Protein AF-A0A0N8H7X4-F1 (afdb_monomer_lite)

Sequence (189 aa):
MARLPSITRRRLLGLARAAAGISATGTAGFWFWTRKCQFEDFSPETDKLFHHPLLKQINPGNNPESHDMCVRRVPFSQLKPELLQDAQRGGSKLVEAYSAGMWGRYAYAIQRKIMESFRDDSNRDDVWAKEDLLRSTYEPDPPLSNDARLLLAAAKPTGAGLGGQPGGAPSGPGPRKPGRGIQTEDDYL

Radius of gyration: 22.58 Å; chains: 1; bounding box: 50×38×78 Å

Organism: NCBI:txid78410

pLDDT: mean 70.77, std 23.79, range [21.94, 95.31]

Structure (mmCIF, N/CA/C/O backbone):
data_AF-A0A0N8H7X4-F1
#
_entry.id   AF-A0A0N8H7X4-F1
#
loop_
_atom_site.group_PDB
_atom_site.id
_atom_site.type_symbol
_atom_site.label_atom_id
_atom_site.label_alt_id
_atom_site.label_comp_id
_atom_site.label_asym_id
_atom_site.label_entity_id
_atom_site.label_seq_id
_atom_site.pdbx_PDB_ins_code
_atom_site.Cartn_x
_atom_site.Cartn_y
_atom_site.Cartn_z
_atom_site.occupancy
_atom_site.B_iso_or_equiv
_atom_site.auth_seq_id
_atom_site.auth_comp_id
_atom_site.auth_asym_id
_atom_site.auth_atom_id
_atom_site.pdbx_PDB_model_num
ATOM 1 N N . MET A 1 1 ? 16.301 21.247 -47.346 1.00 51.25 1 MET A N 1
ATOM 2 C CA . MET A 1 1 ? 15.470 20.559 -46.329 1.00 51.25 1 MET A CA 1
ATOM 3 C C . MET A 1 1 ? 15.070 19.184 -46.856 1.00 51.25 1 MET A C 1
ATOM 5 O O . MET A 1 1 ? 14.278 19.116 -47.789 1.00 51.25 1 MET A O 1
ATOM 9 N N . ALA A 1 2 ? 15.650 18.101 -46.333 1.00 57.53 2 ALA A N 1
ATOM 10 C CA . ALA A 1 2 ? 15.330 16.742 -46.778 1.00 57.53 2 ALA A CA 1
ATOM 11 C C . ALA A 1 2 ? 13.936 16.323 -46.273 1.00 57.53 2 ALA A C 1
ATOM 13 O O . ALA A 1 2 ? 13.660 16.395 -45.076 1.00 57.53 2 ALA A O 1
ATOM 14 N N . ARG A 1 3 ? 13.037 15.916 -47.180 1.00 68.31 3 ARG A N 1
ATOM 15 C CA . ARG A 1 3 ? 11.704 15.404 -46.819 1.00 68.31 3 ARG A CA 1
ATOM 16 C C . ARG A 1 3 ? 11.836 13.947 -46.375 1.00 68.31 3 ARG A C 1
ATOM 18 O O . ARG A 1 3 ? 12.369 13.128 -47.115 1.00 68.31 3 ARG A O 1
ATOM 25 N N . LEU A 1 4 ? 11.344 13.627 -45.177 1.00 66.75 4 LEU A N 1
ATOM 26 C CA . LEU A 1 4 ? 11.330 12.255 -44.663 1.00 66.75 4 LEU A CA 1
ATOM 27 C C . LEU A 1 4 ? 10.481 11.330 -45.563 1.00 66.75 4 LEU A C 1
ATOM 29 O O . LEU A 1 4 ? 9.414 11.755 -46.023 1.00 66.75 4 LEU A O 1
ATOM 33 N N . PRO A 1 5 ? 10.889 10.062 -45.766 1.00 75.62 5 PRO A N 1
ATOM 34 C CA . PRO A 1 5 ? 10.110 9.089 -46.529 1.00 75.62 5 PRO A CA 1
ATOM 35 C C . PRO A 1 5 ? 8.711 8.877 -45.926 1.00 75.62 5 PRO A C 1
ATOM 37 O O . PRO A 1 5 ? 8.531 8.884 -44.704 1.00 75.62 5 PRO A O 1
ATOM 40 N N . SER A 1 6 ? 7.705 8.636 -46.771 1.00 73.06 6 SER A N 1
ATOM 41 C CA . SER A 1 6 ? 6.295 8.489 -46.360 1.00 73.06 6 SER A CA 1
ATOM 42 C C . SER A 1 6 ? 6.065 7.362 -45.341 1.00 73.06 6 SER A C 1
ATOM 44 O O . SER A 1 6 ? 5.234 7.498 -44.440 1.00 73.06 6 SER A O 1
ATOM 46 N N . ILE A 1 7 ? 6.840 6.278 -45.436 1.00 75.75 7 ILE A N 1
ATOM 47 C CA . ILE A 1 7 ? 6.821 5.136 -44.510 1.00 75.75 7 ILE A CA 1
ATOM 48 C C . ILE A 1 7 ? 7.329 5.554 -43.125 1.00 75.75 7 ILE A C 1
ATOM 50 O O . ILE A 1 7 ? 6.685 5.261 -42.116 1.00 75.75 7 ILE A O 1
ATOM 54 N N . THR A 1 8 ? 8.432 6.304 -43.069 1.00 78.19 8 THR A N 1
ATOM 55 C CA . THR A 1 8 ? 9.004 6.837 -41.824 1.00 78.19 8 THR A CA 1
ATOM 56 C C . THR A 1 8 ? 8.024 7.786 -41.140 1.00 78.19 8 THR A C 1
ATOM 58 O O . THR A 1 8 ? 7.811 7.687 -39.934 1.00 78.19 8 THR A O 1
ATOM 61 N N . ARG A 1 9 ? 7.330 8.635 -41.912 1.00 76.62 9 ARG A N 1
ATOM 62 C CA . ARG A 1 9 ? 6.287 9.535 -41.395 1.00 76.62 9 ARG A CA 1
ATOM 63 C C . ARG A 1 9 ? 5.085 8.778 -40.818 1.00 76.62 9 ARG A C 1
ATOM 65 O O . ARG A 1 9 ? 4.605 9.146 -39.752 1.00 76.62 9 ARG A O 1
ATOM 72 N N . ARG A 1 10 ? 4.607 7.714 -41.479 1.00 81.44 10 ARG A N 1
ATOM 73 C CA . ARG A 1 10 ? 3.504 6.874 -40.965 1.00 81.44 10 ARG A CA 1
ATOM 74 C C . ARG A 1 10 ? 3.888 6.141 -39.678 1.00 81.44 10 ARG A C 1
ATOM 76 O O . ARG A 1 10 ? 3.084 6.109 -38.752 1.00 81.44 10 ARG A O 1
ATOM 83 N N . ARG A 1 11 ? 5.113 5.606 -39.593 1.00 83.50 11 ARG A N 1
ATOM 84 C CA . ARG A 1 11 ? 5.628 4.953 -38.376 1.00 83.50 11 ARG A CA 1
ATOM 85 C C . ARG A 1 11 ? 5.782 5.939 -37.216 1.00 83.50 11 ARG A C 1
ATOM 87 O O . ARG A 1 11 ? 5.312 5.647 -36.124 1.00 83.50 11 ARG A O 1
ATOM 94 N N . LEU A 1 12 ? 6.342 7.125 -37.465 1.00 83.75 12 LEU A N 1
ATOM 95 C CA . LEU A 1 12 ? 6.437 8.205 -36.472 1.00 83.75 12 LEU A CA 1
ATOM 96 C C . LEU A 1 12 ? 5.062 8.659 -35.971 1.00 83.75 12 LEU A C 1
ATOM 98 O O . LEU A 1 12 ? 4.869 8.794 -34.769 1.00 83.75 12 LEU A O 1
ATOM 102 N N . LEU A 1 13 ? 4.087 8.841 -36.868 1.00 84.75 13 LEU A N 1
ATOM 103 C CA . LEU A 1 13 ? 2.710 9.174 -36.486 1.00 84.75 13 LEU A CA 1
ATOM 104 C C . LEU A 1 13 ? 2.050 8.057 -35.665 1.00 84.75 13 LEU A C 1
ATOM 106 O O . LEU A 1 13 ? 1.314 8.348 -34.727 1.00 84.75 13 LEU A O 1
ATOM 110 N N . GLY A 1 14 ? 2.316 6.791 -35.998 1.00 81.44 14 GLY A N 1
ATOM 111 C CA . GLY A 1 14 ? 1.853 5.640 -35.220 1.00 81.44 14 GLY A CA 1
ATOM 112 C C . GLY A 1 14 ? 2.433 5.622 -33.805 1.00 81.44 14 GLY A C 1
ATOM 113 O O . GLY A 1 14 ? 1.680 5.527 -32.840 1.00 81.44 14 GLY A O 1
ATOM 114 N N . LEU A 1 15 ? 3.752 5.797 -33.676 1.00 87.88 15 LEU A N 1
ATOM 115 C CA . LEU A 1 15 ? 4.438 5.874 -32.383 1.00 87.88 15 LEU A CA 1
ATOM 116 C C . LEU A 1 15 ? 3.970 7.074 -31.553 1.00 87.88 15 LEU A C 1
ATOM 118 O O . LEU A 1 15 ? 3.690 6.918 -30.370 1.00 87.88 15 LEU A O 1
ATOM 122 N N . ALA A 1 16 ? 3.816 8.248 -32.168 1.00 83.69 16 ALA A N 1
ATOM 123 C CA . ALA A 1 16 ? 3.328 9.445 -31.486 1.00 83.69 16 ALA A CA 1
ATOM 124 C C . ALA A 1 16 ? 1.897 9.264 -30.954 1.00 83.69 16 ALA A C 1
ATOM 126 O O . ALA A 1 16 ? 1.608 9.647 -29.823 1.00 83.69 16 ALA A O 1
ATOM 127 N N . ARG A 1 17 ? 1.006 8.636 -31.734 1.00 85.31 17 ARG A N 1
ATOM 128 C CA . ARG A 1 17 ? -0.359 8.309 -31.287 1.00 85.31 17 ARG A CA 1
ATOM 129 C C . ARG A 1 17 ? -0.363 7.294 -30.148 1.00 85.31 17 ARG A C 1
ATOM 131 O O . ARG A 1 17 ? -1.118 7.472 -29.199 1.00 85.31 17 ARG A O 1
ATOM 138 N N . ALA A 1 18 ? 0.479 6.263 -30.229 1.00 83.50 18 ALA A N 1
ATOM 139 C CA . ALA A 1 18 ? 0.609 5.270 -29.167 1.00 83.50 18 ALA A CA 1
ATOM 140 C C . ALA A 1 18 ? 1.124 5.912 -27.870 1.00 83.50 18 ALA A C 1
ATOM 142 O O . ALA A 1 18 ? 0.519 5.729 -26.819 1.00 83.50 18 ALA A O 1
ATOM 143 N N . ALA A 1 19 ? 2.175 6.731 -27.957 1.00 82.12 19 ALA A N 1
ATOM 144 C CA . ALA A 1 19 ? 2.722 7.461 -26.818 1.00 82.12 19 ALA A CA 1
ATOM 145 C C . ALA A 1 19 ? 1.677 8.394 -26.185 1.00 82.12 19 ALA A C 1
ATOM 147 O O . ALA A 1 19 ? 1.453 8.332 -24.980 1.00 82.12 19 ALA A O 1
ATOM 148 N N . ALA A 1 20 ? 0.976 9.198 -26.992 1.00 80.94 20 ALA A N 1
ATOM 149 C CA . ALA A 1 20 ? -0.079 10.083 -26.498 1.00 80.94 20 ALA A CA 1
ATOM 150 C C . ALA A 1 20 ? -1.238 9.308 -25.841 1.00 80.94 20 ALA A C 1
ATOM 152 O O . ALA A 1 20 ? -1.724 9.707 -24.783 1.00 80.94 20 ALA A O 1
ATOM 153 N N . GLY A 1 21 ? -1.656 8.183 -26.433 1.00 77.25 21 GLY A N 1
ATOM 154 C CA . GLY A 1 21 ? -2.712 7.327 -25.887 1.00 77.25 21 GLY A CA 1
ATOM 155 C C . GLY A 1 21 ? -2.337 6.674 -24.553 1.00 77.25 21 GLY A C 1
ATOM 156 O O . GLY A 1 21 ? -3.160 6.648 -23.634 1.00 77.25 21 GLY A O 1
ATOM 157 N N . ILE A 1 22 ? -1.093 6.201 -24.416 1.00 84.25 22 ILE A N 1
ATOM 158 C CA . ILE A 1 22 ? -0.564 5.640 -23.162 1.00 84.25 22 ILE A CA 1
ATOM 159 C C . ILE A 1 22 ? -0.532 6.716 -22.076 1.00 84.25 22 ILE A C 1
ATOM 161 O O . ILE A 1 22 ? -1.047 6.482 -20.984 1.00 84.25 22 ILE A O 1
ATOM 165 N N . SER A 1 23 ? -0.002 7.903 -22.381 1.00 81.19 23 SER A N 1
ATOM 166 C CA . SER A 1 23 ? 0.066 9.006 -21.418 1.00 81.19 23 SER A CA 1
ATOM 167 C C . SER A 1 23 ? -1.322 9.432 -20.940 1.00 81.19 23 SER A C 1
ATOM 169 O O . SER A 1 23 ? -1.552 9.521 -19.738 1.00 81.19 23 SER A O 1
ATOM 171 N N . ALA A 1 24 ? -2.278 9.620 -21.856 1.00 83.50 24 ALA A N 1
ATOM 172 C CA . ALA A 1 24 ? -3.636 10.026 -21.498 1.00 83.50 24 ALA A CA 1
ATOM 173 C C . ALA A 1 24 ? -4.349 8.977 -20.626 1.00 83.50 24 ALA A C 1
ATOM 175 O O . ALA A 1 24 ? -4.957 9.321 -19.611 1.00 83.50 24 ALA A O 1
ATOM 176 N N . THR A 1 25 ? -4.236 7.695 -20.985 1.00 86.75 25 THR A N 1
ATOM 177 C CA . THR A 1 25 ? -4.848 6.596 -20.220 1.00 86.75 25 THR A CA 1
ATOM 178 C C . THR A 1 25 ? -4.191 6.444 -18.849 1.00 86.75 25 THR A C 1
ATOM 180 O O . THR A 1 25 ? -4.886 6.245 -17.854 1.00 86.75 25 THR A O 1
ATOM 183 N N . GLY A 1 26 ? -2.865 6.591 -18.774 1.00 86.19 26 GLY A N 1
ATOM 184 C CA . GLY A 1 26 ? -2.108 6.539 -17.526 1.00 86.19 26 GLY A CA 1
ATOM 185 C C . GLY A 1 26 ? -2.496 7.659 -16.564 1.00 86.19 26 GLY A C 1
ATOM 186 O O . GLY A 1 26 ? -2.838 7.383 -15.417 1.00 86.19 26 GLY A O 1
ATOM 187 N N . THR A 1 27 ? -2.526 8.911 -17.032 1.00 85.56 27 THR A N 1
ATOM 188 C CA . THR A 1 27 ? -2.928 10.061 -16.207 1.00 85.56 27 THR A CA 1
ATOM 189 C C . THR A 1 27 ? -4.377 9.946 -15.743 1.00 85.56 27 THR A C 1
ATOM 191 O O . THR A 1 27 ? -4.653 10.143 -14.561 1.00 85.56 27 THR A O 1
ATOM 194 N N . ALA A 1 28 ? -5.304 9.586 -16.636 1.00 91.50 28 ALA A N 1
ATOM 195 C CA . ALA A 1 28 ? -6.711 9.421 -16.277 1.00 91.50 28 ALA A CA 1
ATOM 196 C C . ALA A 1 28 ? -6.913 8.273 -15.274 1.00 91.50 28 ALA A C 1
ATOM 198 O O . ALA A 1 28 ? -7.658 8.422 -14.305 1.00 91.50 28 ALA A O 1
ATOM 199 N N . GLY A 1 29 ? -6.218 7.150 -15.475 1.00 90.50 29 GLY A N 1
ATOM 200 C CA . GLY A 1 29 ? -6.238 6.008 -14.565 1.00 90.50 29 GLY A CA 1
ATOM 201 C C . GLY A 1 29 ? -5.680 6.357 -13.187 1.00 90.50 29 GLY A C 1
ATOM 202 O O . GLY A 1 29 ? -6.321 6.071 -12.177 1.00 90.50 29 GLY A O 1
ATOM 203 N N . PHE A 1 30 ? -4.529 7.034 -13.144 1.00 87.38 30 PHE A N 1
ATOM 204 C CA . PHE A 1 30 ? -3.923 7.498 -11.899 1.00 87.38 30 PHE A CA 1
ATOM 205 C C . PHE A 1 30 ? -4.849 8.461 -11.157 1.00 87.38 30 PHE A C 1
ATOM 207 O O . PHE A 1 30 ? -5.153 8.225 -9.991 1.00 87.38 30 PHE A O 1
ATOM 214 N N . TRP A 1 31 ? -5.373 9.484 -11.840 1.00 92.00 31 TRP A N 1
ATOM 215 C CA . TRP A 1 31 ? -6.324 10.422 -11.245 1.00 92.00 31 TRP A CA 1
ATOM 216 C C . TRP A 1 31 ? -7.570 9.704 -10.725 1.00 92.00 31 TRP A C 1
ATOM 218 O O . TRP A 1 31 ? -7.980 9.924 -9.591 1.00 92.00 31 TRP A O 1
ATOM 228 N N . PHE A 1 32 ? -8.160 8.789 -11.498 1.00 92.94 32 PHE A N 1
ATOM 229 C CA . PHE A 1 32 ? -9.331 8.037 -11.048 1.00 92.94 32 PHE A CA 1
ATOM 230 C C . PHE A 1 32 ? -9.045 7.214 -9.784 1.00 92.94 32 PHE A C 1
ATOM 232 O O . PHE A 1 32 ? -9.901 7.128 -8.897 1.00 92.94 32 PHE A O 1
ATOM 239 N N . TRP A 1 33 ? -7.847 6.635 -9.691 1.00 88.00 33 TRP A N 1
ATOM 240 C CA . TRP A 1 33 ? -7.403 5.855 -8.541 1.00 88.00 33 TRP A CA 1
ATOM 241 C C . TRP A 1 33 ? -7.199 6.721 -7.289 1.00 88.00 33 TRP A C 1
ATOM 243 O O . TRP A 1 33 ? -7.620 6.331 -6.194 1.00 88.00 33 TRP A O 1
ATOM 253 N N . THR A 1 34 ? -6.604 7.907 -7.450 1.00 89.81 34 THR A N 1
ATOM 254 C CA . THR A 1 34 ? -6.162 8.777 -6.347 1.00 89.81 34 THR A CA 1
ATOM 255 C C . THR A 1 34 ? -7.110 9.926 -6.016 1.00 89.81 34 THR A C 1
ATOM 257 O O . THR A 1 34 ? -6.962 10.525 -4.960 1.00 89.81 34 THR A O 1
ATOM 260 N N . ARG A 1 35 ? -8.148 10.205 -6.819 1.00 92.88 35 ARG A N 1
ATOM 261 C CA . ARG A 1 35 ? -9.071 11.353 -6.626 1.00 92.88 35 ARG A CA 1
ATOM 262 C C . ARG A 1 35 ? -9.795 11.421 -5.276 1.00 92.88 35 ARG A C 1
ATOM 264 O O . ARG A 1 35 ? -10.458 12.412 -4.998 1.00 92.88 35 ARG A O 1
ATOM 271 N N . LYS A 1 36 ? -9.788 10.338 -4.492 1.00 90.50 36 LYS A N 1
ATOM 272 C CA . LYS A 1 36 ? -10.390 10.277 -3.145 1.00 90.50 36 LYS A CA 1
ATOM 273 C C . LYS A 1 36 ? -9.351 10.357 -2.021 1.00 90.50 36 LYS A C 1
ATOM 275 O O . LYS A 1 36 ? -9.724 10.231 -0.858 1.00 90.50 36 LYS A O 1
ATOM 280 N N . CYS A 1 37 ? -8.080 10.491 -2.370 1.00 91.81 37 CYS A N 1
ATOM 281 C CA . CYS A 1 37 ? -6.989 10.689 -1.436 1.00 91.81 37 CYS A CA 1
ATOM 282 C C . CYS A 1 37 ? -6.748 12.193 -1.270 1.00 91.81 37 CYS A C 1
ATOM 284 O O . CYS A 1 37 ? -6.848 12.952 -2.235 1.00 91.81 37 CYS A O 1
ATOM 286 N N . GLN A 1 38 ? -6.459 12.617 -0.049 1.00 91.31 38 GLN A N 1
ATOM 287 C CA . GLN A 1 38 ? -6.186 14.002 0.313 1.00 91.31 38 GLN A CA 1
ATOM 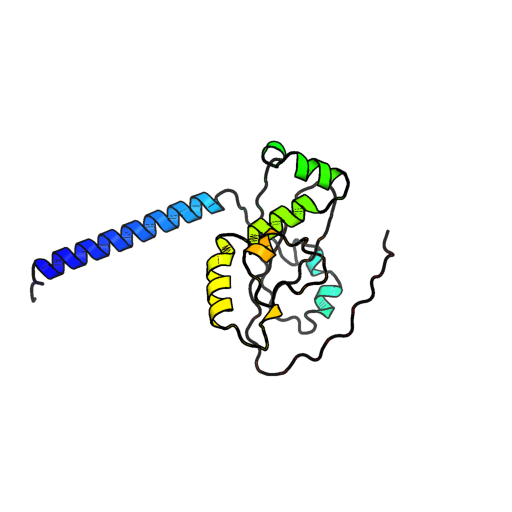288 C C . GLN A 1 38 ? -4.877 14.038 1.087 1.00 91.31 38 GLN A C 1
ATOM 290 O O . GLN A 1 38 ? -4.661 13.189 1.946 1.00 91.31 38 GLN A O 1
ATOM 295 N N . PHE A 1 39 ? -4.010 14.993 0.773 1.00 90.19 39 PHE A N 1
ATOM 296 C CA . PHE A 1 39 ? -2.840 15.248 1.600 1.00 90.19 39 PHE A CA 1
ATOM 297 C C . PHE A 1 39 ? -3.255 16.155 2.748 1.00 90.19 39 PHE A C 1
ATOM 299 O O . PHE A 1 39 ? -3.842 17.213 2.518 1.00 90.19 39 PHE A O 1
ATOM 306 N N . GLU A 1 40 ? -3.007 15.692 3.962 1.00 87.69 40 GLU A N 1
ATOM 307 C CA . GLU A 1 40 ? -3.172 16.489 5.167 1.00 87.69 40 GLU A CA 1
ATOM 308 C C . GLU A 1 40 ? -1.832 17.132 5.520 1.00 87.69 40 GLU A C 1
ATOM 310 O O . GLU A 1 40 ? -0.769 16.607 5.177 1.00 87.69 40 GLU A O 1
ATOM 315 N N . ASP A 1 41 ? -1.900 18.300 6.153 1.00 88.88 41 ASP A N 1
ATOM 316 C CA . ASP A 1 41 ? -0.710 18.977 6.651 1.00 88.88 41 ASP A CA 1
ATOM 317 C C . ASP A 1 41 ? -0.125 18.132 7.787 1.00 88.88 41 ASP A C 1
ATOM 319 O O . ASP A 1 41 ? -0.795 17.889 8.792 1.00 88.88 41 ASP A O 1
ATOM 323 N N . PHE A 1 42 ? 1.071 17.595 7.560 1.00 87.69 42 PHE A N 1
ATOM 324 C CA . PHE A 1 42 ? 1.746 16.682 8.470 1.00 87.69 42 PHE A CA 1
ATOM 325 C C . PHE A 1 42 ? 3.186 17.133 8.627 1.00 87.69 42 PHE A C 1
ATOM 327 O O . PHE A 1 42 ? 4.053 16.865 7.794 1.00 87.69 42 PHE A O 1
ATOM 334 N N . SER A 1 43 ? 3.404 17.885 9.693 1.00 87.06 43 SER A N 1
ATOM 335 C CA . SER A 1 43 ? 4.628 18.621 9.943 1.00 87.06 43 SER A CA 1
ATOM 336 C C . SER A 1 43 ? 4.870 18.759 11.448 1.00 87.06 43 SER A C 1
ATOM 338 O O . SER A 1 43 ? 3.936 18.578 12.241 1.00 87.06 43 SER A O 1
ATOM 340 N N . PRO A 1 44 ? 6.094 19.117 11.875 1.00 86.75 44 PRO A N 1
ATOM 341 C CA . PRO A 1 44 ? 6.391 19.352 13.285 1.00 86.75 44 PRO A CA 1
ATOM 342 C C . PRO A 1 44 ? 5.482 20.378 13.964 1.00 86.75 44 PRO A C 1
ATOM 344 O O . PRO A 1 44 ? 5.231 20.296 15.164 1.00 86.75 44 PRO A O 1
ATOM 347 N N . GLU A 1 45 ? 4.953 21.331 13.201 1.00 88.81 45 GLU A N 1
ATOM 348 C CA . GLU A 1 45 ? 4.032 22.352 13.691 1.00 88.81 45 GLU A CA 1
ATOM 349 C C . GLU A 1 45 ? 2.611 21.818 13.910 1.00 88.81 45 GLU A C 1
ATOM 351 O O . GLU A 1 45 ? 1.874 22.355 14.740 1.00 88.81 45 GLU A O 1
ATOM 356 N N . THR A 1 46 ? 2.213 20.784 13.166 1.00 87.88 46 THR A N 1
ATOM 357 C CA . THR A 1 46 ? 0.829 20.296 13.113 1.00 87.88 46 THR A CA 1
ATOM 358 C C . THR A 1 46 ? 0.603 19.009 13.900 1.00 87.88 46 THR A C 1
ATOM 360 O O . THR A 1 46 ? -0.488 18.829 14.447 1.00 87.88 46 THR A O 1
ATOM 363 N N . ASP A 1 47 ? 1.615 18.145 14.036 1.00 86.06 47 ASP A N 1
ATOM 364 C CA . ASP A 1 47 ? 1.474 16.842 14.691 1.00 86.06 47 ASP A CA 1
ATOM 365 C C . ASP A 1 47 ? 2.379 16.676 15.927 1.00 86.06 47 ASP A C 1
ATOM 367 O O . ASP A 1 47 ? 3.557 17.034 15.956 1.00 86.06 47 ASP A O 1
ATOM 371 N N . LYS A 1 48 ? 1.822 16.077 16.986 1.00 87.12 48 LYS A N 1
ATOM 372 C CA . LYS A 1 48 ? 2.540 15.787 18.237 1.00 87.12 48 LYS A CA 1
ATOM 373 C C . LYS A 1 48 ? 3.563 14.667 18.085 1.00 87.12 48 LYS A C 1
ATOM 375 O O . LYS A 1 48 ? 4.467 14.586 18.917 1.00 87.12 48 LYS A O 1
ATOM 380 N N . LEU A 1 49 ? 3.438 13.826 17.058 1.00 84.50 49 LEU A N 1
ATOM 381 C CA . LEU A 1 49 ? 4.378 12.753 16.761 1.00 84.50 49 LEU A CA 1
ATOM 382 C C . LEU A 1 49 ? 5.805 13.297 16.673 1.00 84.50 49 LEU A C 1
ATOM 384 O O . LEU A 1 49 ? 6.702 12.714 17.273 1.00 84.50 49 LEU A O 1
ATOM 388 N N . PHE A 1 50 ? 5.987 14.458 16.038 1.00 85.56 50 PHE A N 1
ATOM 389 C CA . PHE A 1 50 ? 7.282 15.126 15.862 1.00 85.56 50 PHE A CA 1
ATOM 390 C C . PHE A 1 50 ? 7.951 15.572 17.164 1.00 85.56 50 PHE A C 1
ATOM 392 O O . PHE A 1 50 ? 9.167 15.750 17.228 1.00 85.56 50 PHE A O 1
ATOM 399 N N . HIS A 1 51 ? 7.173 15.695 18.236 1.00 85.69 51 HIS A N 1
ATOM 400 C CA . HIS A 1 51 ? 7.675 16.029 19.563 1.00 85.69 51 HIS A CA 1
ATOM 401 C C . HIS A 1 51 ? 7.938 14.791 20.428 1.00 85.69 51 HIS A C 1
ATOM 403 O O . HIS A 1 51 ? 8.403 14.923 21.564 1.00 85.69 51 HIS A O 1
ATOM 409 N N . HIS A 1 52 ? 7.661 13.589 19.916 1.00 86.31 52 HIS A N 1
ATOM 410 C CA . HIS A 1 52 ? 7.816 12.364 20.678 1.00 86.31 52 HIS A CA 1
ATOM 411 C C . HIS A 1 52 ? 9.303 12.056 20.945 1.00 86.31 52 HIS A C 1
ATOM 413 O O . HIS A 1 52 ? 10.112 12.074 20.011 1.00 86.31 52 HIS A O 1
ATOM 419 N N . PRO A 1 53 ? 9.698 11.699 22.186 1.00 85.81 53 PRO A N 1
ATOM 420 C CA . PRO A 1 53 ? 11.097 11.420 22.526 1.00 85.81 53 PRO A CA 1
ATOM 421 C C . PRO A 1 53 ? 11.751 10.332 21.665 1.00 85.81 53 PRO A C 1
ATOM 423 O O . PRO A 1 53 ? 12.952 10.400 21.405 1.00 85.81 53 PRO A O 1
ATOM 426 N N . LEU A 1 54 ? 10.967 9.358 21.186 1.00 84.56 54 LEU A N 1
ATOM 427 C CA . LEU A 1 54 ? 11.460 8.296 20.299 1.00 84.56 54 LEU A CA 1
ATOM 428 C C . LEU A 1 54 ? 12.055 8.836 18.996 1.00 84.56 54 LEU A C 1
ATOM 430 O O . LEU A 1 54 ? 13.033 8.269 18.520 1.00 84.56 54 LEU A O 1
ATOM 434 N N . LEU A 1 55 ? 11.535 9.937 18.442 1.00 82.38 55 LEU A N 1
ATOM 435 C CA . LEU A 1 55 ? 12.080 10.493 17.200 1.00 82.38 55 LEU A CA 1
ATOM 436 C C . LEU A 1 55 ? 13.530 10.952 17.373 1.00 82.38 55 LEU A C 1
ATOM 438 O O . LEU A 1 55 ? 14.376 10.678 16.526 1.00 82.38 55 LEU A O 1
ATOM 442 N N . LYS A 1 56 ? 13.860 11.528 18.534 1.00 82.62 56 LYS A N 1
ATOM 443 C CA . LYS A 1 56 ? 15.244 11.891 18.877 1.00 82.62 56 LYS A CA 1
ATOM 444 C C . LYS A 1 56 ? 16.146 10.674 19.071 1.00 82.62 56 LYS A C 1
ATOM 446 O O . LYS A 1 56 ? 17.350 10.776 18.859 1.00 82.62 56 LYS A O 1
ATOM 451 N N . GLN A 1 57 ? 15.588 9.534 19.481 1.00 85.50 57 GLN A N 1
ATOM 452 C CA . GLN A 1 57 ? 16.355 8.295 19.616 1.00 85.50 57 GLN A CA 1
ATOM 453 C C . GLN A 1 57 ? 16.672 7.671 18.253 1.00 85.50 57 GLN A C 1
ATOM 455 O O . GLN A 1 57 ? 17.780 7.170 18.067 1.00 85.50 57 GLN A O 1
ATOM 460 N N . ILE A 1 58 ? 15.729 7.707 17.304 1.00 83.38 58 ILE A N 1
ATOM 461 C CA . ILE A 1 58 ? 15.922 7.124 15.966 1.00 83.38 58 ILE A CA 1
ATOM 462 C C . ILE A 1 58 ? 16.660 8.058 14.997 1.00 83.38 58 ILE A C 1
ATOM 464 O O . ILE A 1 58 ? 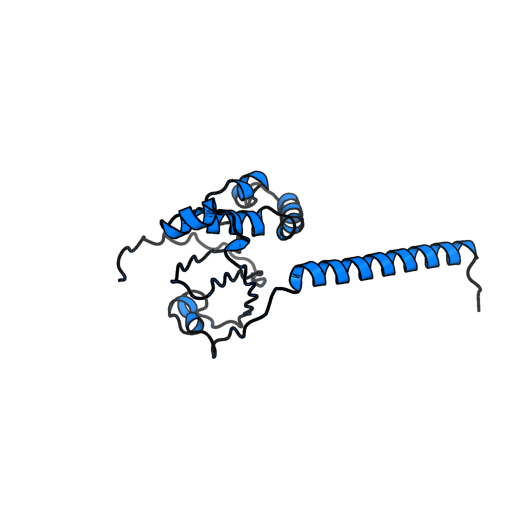17.373 7.570 14.123 1.00 83.38 58 ILE A O 1
ATOM 468 N N . ASN A 1 59 ? 16.550 9.378 15.170 1.00 83.44 59 ASN A N 1
ATOM 469 C CA . ASN A 1 59 ? 17.265 10.385 14.384 1.00 83.44 59 ASN A CA 1
ATOM 470 C C . ASN A 1 59 ? 18.066 11.338 15.297 1.00 83.44 59 ASN A C 1
ATOM 472 O O . ASN A 1 59 ? 17.787 12.538 15.359 1.00 83.44 59 ASN A O 1
ATOM 476 N N . PRO A 1 60 ? 19.097 10.840 16.008 1.00 85.69 60 PRO A N 1
ATOM 477 C CA . PRO A 1 60 ? 19.885 11.659 16.932 1.00 85.69 60 PRO A CA 1
ATOM 478 C C . PRO A 1 60 ? 20.660 12.780 16.226 1.00 85.69 60 PRO A C 1
ATOM 480 O O . PRO A 1 60 ? 21.008 13.779 16.850 1.00 85.69 60 PRO A O 1
ATOM 483 N N . GLY A 1 61 ? 20.932 12.619 14.927 1.00 86.06 61 GLY A N 1
ATOM 484 C CA . GLY A 1 61 ? 21.610 13.617 14.100 1.00 86.06 61 GLY A CA 1
ATOM 485 C C . GLY A 1 61 ? 20.702 14.732 13.583 1.00 86.06 61 GLY A C 1
ATOM 486 O O . GLY A 1 61 ? 21.211 15.644 12.940 1.00 86.06 61 GLY A O 1
ATOM 487 N N . ASN A 1 62 ? 19.389 14.662 13.838 1.00 82.94 62 ASN A N 1
ATOM 488 C CA . ASN A 1 62 ? 18.396 15.601 13.313 1.00 82.94 62 ASN A CA 1
ATOM 489 C C . ASN A 1 62 ? 18.551 15.829 11.797 1.00 82.94 62 ASN A C 1
ATOM 491 O O . ASN A 1 62 ? 18.540 16.961 11.309 1.00 82.94 62 ASN A O 1
ATOM 495 N N . ASN A 1 63 ? 18.779 14.737 11.060 1.00 86.56 63 ASN A N 1
ATOM 496 C CA . ASN A 1 63 ? 18.888 14.784 9.606 1.00 86.56 63 ASN A CA 1
ATOM 497 C C . ASN A 1 63 ? 17.563 15.280 9.008 1.00 86.56 63 ASN A C 1
ATOM 499 O O . ASN A 1 63 ? 16.524 14.992 9.600 1.00 86.56 63 ASN A O 1
ATOM 503 N N . PRO A 1 64 ? 17.572 15.970 7.849 1.00 85.94 64 PRO A N 1
ATOM 504 C CA . PRO A 1 64 ? 16.347 16.395 7.182 1.00 85.94 64 PRO A CA 1
ATOM 505 C C . PRO A 1 64 ? 15.400 15.219 6.952 1.00 85.94 64 PRO A C 1
ATOM 507 O O . PRO A 1 64 ? 15.804 14.179 6.431 1.00 85.94 64 PRO A O 1
ATOM 510 N N . GLU A 1 65 ? 14.141 15.406 7.326 1.00 79.62 65 GLU A N 1
ATOM 511 C CA . GLU A 1 65 ? 13.115 14.378 7.241 1.00 79.62 65 GLU A CA 1
ATOM 512 C C . GLU A 1 65 ? 12.104 14.734 6.143 1.00 79.62 65 GLU A C 1
ATOM 514 O O . GLU A 1 65 ? 11.888 15.903 5.815 1.00 79.62 65 GLU A O 1
ATOM 519 N N . SER A 1 66 ? 11.503 13.710 5.540 1.00 83.00 66 SER A N 1
ATOM 520 C CA . SER A 1 66 ? 10.397 13.876 4.600 1.00 83.00 66 SER A CA 1
ATOM 521 C C . SER A 1 66 ? 9.123 13.361 5.252 1.00 83.00 66 SER A C 1
ATOM 523 O O . SER A 1 66 ? 9.102 12.254 5.802 1.00 83.00 66 SER A O 1
ATOM 525 N N . HIS A 1 67 ? 8.084 14.190 5.213 1.00 84.31 67 HIS A N 1
ATOM 526 C CA . HIS A 1 67 ? 6.797 13.926 5.838 1.00 84.31 67 HIS A CA 1
ATOM 527 C C . HIS A 1 67 ? 5.703 14.076 4.796 1.00 84.31 67 HIS A C 1
ATOM 529 O O . HIS A 1 67 ? 5.550 15.135 4.187 1.00 84.31 67 HIS A O 1
ATOM 535 N N . ASP A 1 68 ? 4.937 13.015 4.595 1.00 85.25 68 ASP A N 1
ATOM 536 C CA . ASP A 1 68 ? 3.739 13.031 3.783 1.00 85.25 68 ASP A CA 1
ATOM 537 C C . ASP A 1 68 ? 2.631 12.231 4.471 1.00 85.25 68 ASP A C 1
ATOM 539 O O . ASP A 1 68 ? 2.821 11.115 4.948 1.00 85.25 68 ASP A O 1
ATOM 543 N N . MET A 1 69 ? 1.435 12.817 4.534 1.00 85.88 69 MET A N 1
ATOM 544 C CA . MET A 1 69 ? 0.256 12.132 5.051 1.00 85.88 69 MET A CA 1
ATOM 545 C C . MET A 1 69 ? -0.851 12.174 4.013 1.00 85.88 69 MET A C 1
ATOM 547 O O . MET A 1 69 ? -1.573 13.157 3.867 1.00 85.88 69 MET A O 1
ATOM 551 N N . CYS A 1 70 ? -0.981 11.079 3.268 1.00 87.25 70 CYS A N 1
ATOM 552 C CA . CYS A 1 70 ? -2.045 10.907 2.292 1.00 87.25 70 CYS A CA 1
ATOM 553 C C . CYS A 1 70 ? -3.188 10.090 2.904 1.00 87.25 70 CYS A C 1
ATOM 555 O O . CYS A 1 70 ? -3.060 8.889 3.139 1.00 87.25 70 CYS A O 1
ATOM 557 N N . VAL A 1 71 ? -4.330 10.729 3.143 1.00 87.94 71 VAL A N 1
ATOM 558 C CA . VAL A 1 71 ? -5.496 10.124 3.788 1.00 87.94 71 VAL A CA 1
ATOM 559 C C . VAL A 1 71 ? -6.581 9.828 2.761 1.00 87.94 71 VAL A C 1
ATOM 561 O O . VAL A 1 71 ? -6.954 10.666 1.940 1.00 87.94 71 VAL A O 1
ATOM 564 N N . ARG A 1 72 ? -7.162 8.629 2.841 1.00 87.75 72 ARG A N 1
ATOM 565 C CA . ARG A 1 72 ? -8.390 8.271 2.125 1.00 87.75 72 ARG A CA 1
ATOM 566 C C . ARG A 1 72 ? -9.437 7.793 3.116 1.00 87.75 72 ARG A C 1
ATOM 568 O O . ARG A 1 72 ? -9.306 6.728 3.708 1.00 87.75 72 ARG A O 1
ATOM 575 N N . ARG A 1 73 ? -10.533 8.540 3.227 1.00 87.19 73 ARG A N 1
ATOM 576 C CA . ARG A 1 73 ? -11.671 8.159 4.071 1.00 87.19 73 ARG A CA 1
ATOM 577 C C . ARG A 1 73 ? -12.567 7.162 3.332 1.00 87.19 73 ARG A C 1
ATOM 579 O O . ARG A 1 73 ? -12.996 7.414 2.203 1.00 87.19 73 ARG A O 1
ATOM 586 N N . VAL A 1 74 ? -12.856 6.029 3.969 1.00 87.56 74 VAL A N 1
ATOM 587 C CA . VAL A 1 74 ? -13.744 4.982 3.442 1.00 87.56 74 VAL A CA 1
ATOM 588 C C . VAL A 1 74 ? -14.942 4.835 4.384 1.00 87.56 74 VAL A C 1
ATOM 590 O O . VAL A 1 74 ? -14.737 4.543 5.560 1.00 87.56 74 VAL A O 1
ATOM 593 N N . PRO A 1 75 ? -16.187 5.040 3.912 1.00 88.69 75 PRO A N 1
ATOM 594 C CA . PRO A 1 75 ? -17.371 4.814 4.734 1.00 88.69 75 PRO A CA 1
ATOM 595 C C . PRO A 1 75 ? -17.459 3.360 5.197 1.00 88.69 75 PRO A C 1
ATOM 597 O O . PRO A 1 75 ? -17.224 2.448 4.404 1.00 88.69 75 PRO A O 1
ATOM 600 N N . PHE A 1 76 ? -17.885 3.135 6.440 1.00 86.69 76 PHE A N 1
ATOM 601 C CA . PHE A 1 76 ? -18.048 1.781 6.977 1.00 86.69 76 PHE A CA 1
ATOM 602 C C . PHE A 1 76 ? -19.015 0.922 6.153 1.00 86.69 76 PHE A C 1
ATOM 604 O O . PHE A 1 76 ? -18.789 -0.271 6.012 1.00 86.69 76 PHE A O 1
ATOM 611 N N . SER A 1 77 ? -20.021 1.518 5.508 1.00 90.75 77 SER A N 1
ATOM 612 C CA . SER A 1 77 ? -20.937 0.801 4.607 1.00 90.75 77 SER A CA 1
ATOM 613 C C . SER A 1 77 ? -20.265 0.174 3.377 1.00 90.75 77 SER A C 1
ATOM 615 O O . SER A 1 77 ? -20.867 -0.671 2.723 1.00 90.75 77 SER A O 1
ATOM 617 N N . GLN A 1 78 ? -19.037 0.583 3.042 1.00 88.75 78 GLN A N 1
ATOM 618 C CA . GLN A 1 78 ? -18.243 0.007 1.951 1.00 88.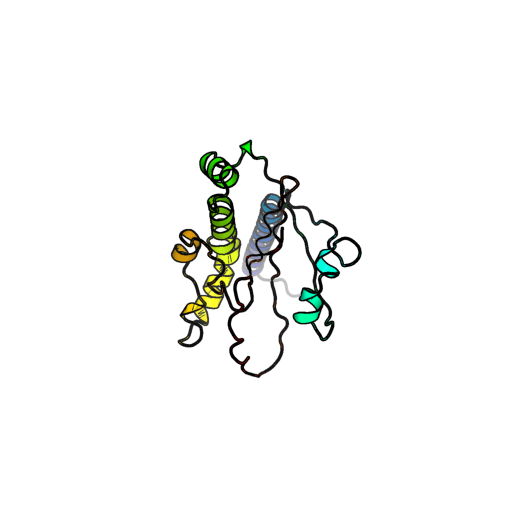75 78 GLN A CA 1
ATOM 619 C C . GLN A 1 78 ? -17.270 -1.073 2.436 1.00 88.75 78 GLN A C 1
ATOM 621 O O . GLN A 1 78 ? -16.625 -1.724 1.614 1.00 88.75 78 GLN A O 1
ATOM 626 N N . LEU A 1 79 ? -17.132 -1.247 3.751 1.00 89.38 79 LEU A N 1
ATOM 627 C CA . LEU A 1 79 ? -16.299 -2.287 4.332 1.00 89.38 79 LEU A CA 1
ATOM 628 C C . LEU A 1 79 ? -17.108 -3.568 4.503 1.00 89.38 79 LEU A C 1
ATOM 630 O O . LEU A 1 79 ? -18.322 -3.559 4.704 1.00 89.38 79 LEU A O 1
ATOM 634 N N . LYS A 1 80 ? -16.402 -4.692 4.426 1.00 93.06 80 LYS A N 1
ATOM 635 C CA . LYS A 1 80 ? -16.981 -6.007 4.669 1.00 93.06 80 LYS A CA 1
ATOM 636 C C . LYS A 1 80 ? -17.475 -6.099 6.124 1.00 93.06 80 LYS A C 1
ATOM 638 O O . LYS A 1 80 ? -16.677 -5.806 7.022 1.00 93.06 80 LYS A O 1
ATOM 643 N N . PRO A 1 81 ? -18.735 -6.500 6.380 1.00 94.88 81 PRO A N 1
ATOM 644 C CA . PRO A 1 81 ? -19.291 -6.549 7.732 1.00 94.88 81 PRO A CA 1
ATOM 645 C C . PRO A 1 81 ? -18.466 -7.397 8.703 1.00 94.88 81 PRO A C 1
ATOM 647 O O . PRO A 1 81 ? -18.318 -7.025 9.861 1.00 94.88 81 PRO A O 1
ATOM 650 N N . GLU A 1 82 ? -17.886 -8.499 8.229 1.00 95.31 82 GLU A N 1
ATOM 651 C CA . GLU A 1 82 ? -17.048 -9.389 9.032 1.00 95.31 82 GLU A CA 1
ATOM 652 C C . GLU A 1 82 ? -15.777 -8.703 9.557 1.00 95.31 82 GLU A C 1
ATOM 654 O O . GLU A 1 82 ? -15.405 -8.914 10.707 1.00 95.31 82 GLU A O 1
ATOM 659 N N . LEU A 1 83 ? -15.155 -7.818 8.768 1.00 90.06 83 LEU A N 1
ATOM 660 C CA . LEU A 1 83 ? -13.964 -7.067 9.188 1.00 90.06 83 LEU A CA 1
ATOM 661 C C . LEU A 1 83 ? -14.313 -5.992 10.219 1.00 90.06 83 LEU A C 1
ATOM 663 O O . LEU A 1 83 ? -13.530 -5.715 11.123 1.00 90.06 83 LEU A O 1
ATOM 667 N N . LEU A 1 84 ? -15.493 -5.386 10.080 1.00 89.31 84 LEU A N 1
ATOM 668 C CA . LEU A 1 84 ? -15.996 -4.403 11.035 1.00 89.31 84 LEU A CA 1
ATOM 669 C C . LEU A 1 84 ? -16.335 -5.046 12.378 1.00 89.31 84 LEU A C 1
ATOM 671 O O . LEU A 1 84 ? -15.972 -4.504 13.416 1.00 89.31 84 LEU A O 1
ATOM 675 N N . GLN A 1 85 ? -17.018 -6.192 12.359 1.00 92.38 85 GLN A N 1
ATOM 676 C CA . GLN A 1 85 ? -17.375 -6.923 13.575 1.00 92.38 85 GLN A CA 1
ATOM 677 C C . GLN A 1 85 ? -16.134 -7.418 14.321 1.00 92.38 85 GLN A C 1
ATOM 679 O O . GLN A 1 85 ? -16.090 -7.327 15.545 1.00 92.38 85 GLN A O 1
ATOM 684 N N . ASP A 1 86 ? -15.130 -7.911 13.594 1.00 89.94 86 ASP A N 1
ATOM 685 C CA . ASP A 1 86 ? -13.839 -8.295 14.164 1.00 89.94 86 ASP A CA 1
ATOM 686 C C . ASP A 1 86 ? -13.142 -7.094 14.822 1.00 89.94 86 ASP A C 1
ATOM 688 O O . ASP A 1 86 ? -12.847 -7.135 16.015 1.00 89.94 86 ASP A O 1
ATOM 692 N N . ALA A 1 87 ? -13.008 -5.973 14.105 1.00 84.38 87 ALA A N 1
ATOM 693 C CA . ALA A 1 87 ? -12.399 -4.755 14.642 1.00 84.38 87 ALA A CA 1
ATOM 694 C C . ALA A 1 87 ? -13.143 -4.205 15.875 1.00 84.38 87 ALA A C 1
ATOM 696 O O . ALA A 1 87 ? -12.519 -3.770 16.839 1.00 84.38 87 ALA A O 1
ATOM 697 N N . GLN A 1 88 ? -14.480 -4.261 15.890 1.00 84.81 88 GLN A N 1
ATOM 698 C CA . GLN A 1 88 ? -15.293 -3.860 17.047 1.00 84.81 88 GLN A CA 1
ATOM 699 C C . GLN A 1 88 ? -15.055 -4.735 18.284 1.00 84.81 88 GLN A C 1
ATOM 701 O O . GLN A 1 88 ? -15.259 -4.272 19.405 1.00 84.81 88 GLN A O 1
ATOM 706 N N . ARG A 1 89 ? -14.624 -5.984 18.091 1.00 89.62 89 ARG A N 1
ATOM 707 C CA . ARG A 1 89 ? -14.248 -6.919 19.159 1.00 89.62 89 ARG A CA 1
ATOM 708 C C . ARG A 1 89 ? -12.761 -6.835 19.526 1.00 89.62 89 ARG A C 1
ATOM 710 O O . ARG A 1 89 ? -12.312 -7.625 20.347 1.00 89.62 89 ARG A O 1
ATOM 717 N N . GLY A 1 90 ? -12.015 -5.898 18.938 1.00 81.62 90 GLY A N 1
ATOM 718 C CA . GLY A 1 90 ? -10.573 -5.747 19.145 1.00 81.62 90 GLY A CA 1
ATOM 719 C C . GLY A 1 90 ? -9.708 -6.664 18.275 1.00 81.62 90 GLY A C 1
ATOM 720 O O . GLY A 1 90 ? -8.530 -6.830 18.568 1.00 81.62 90 GLY A O 1
ATOM 721 N N . GLY A 1 91 ? -10.273 -7.271 17.230 1.00 82.75 91 GLY A N 1
ATOM 722 C CA . GLY A 1 91 ? -9.538 -8.107 16.284 1.00 82.75 91 GLY A CA 1
ATOM 723 C C . GLY A 1 91 ? -8.727 -7.313 15.249 1.00 82.75 91 GLY A C 1
ATOM 724 O O . GLY A 1 91 ? -8.917 -6.110 15.045 1.00 82.75 91 GLY A O 1
ATOM 725 N N . SER A 1 92 ? -7.799 -8.007 14.586 1.00 86.62 92 SER A N 1
ATOM 726 C CA . SER A 1 92 ? -6.802 -7.461 13.653 1.00 86.62 92 SER A CA 1
ATOM 727 C C . SER A 1 92 ? -7.190 -7.570 12.175 1.00 86.62 92 SER A C 1
ATOM 729 O O . SER A 1 92 ? -6.496 -7.019 11.317 1.00 86.62 92 SER A O 1
ATOM 731 N N . LYS A 1 93 ? -8.294 -8.243 11.822 1.00 87.81 93 LYS A N 1
ATOM 732 C CA . LYS A 1 93 ? -8.573 -8.645 10.430 1.00 87.81 93 LYS A CA 1
ATOM 733 C C . LYS A 1 93 ? -8.727 -7.470 9.480 1.00 87.81 93 LYS A C 1
ATOM 735 O O . LYS A 1 93 ? -8.385 -7.581 8.302 1.00 87.81 93 LYS A O 1
ATOM 740 N N . LEU A 1 94 ? -9.233 -6.337 9.965 1.00 86.81 94 LEU A N 1
ATOM 741 C CA . LEU A 1 94 ? -9.333 -5.121 9.161 1.00 86.81 94 LEU A CA 1
ATOM 742 C C . LEU A 1 94 ? -7.946 -4.584 8.766 1.00 86.81 94 LEU A C 1
ATOM 744 O O . LEU A 1 94 ? -7.746 -4.201 7.613 1.00 86.81 94 LEU A O 1
ATOM 748 N N . VAL A 1 95 ? -6.999 -4.591 9.706 1.00 87.31 95 VAL A N 1
ATOM 749 C CA . VAL A 1 95 ? -5.612 -4.155 9.493 1.00 87.31 95 VAL A CA 1
ATOM 750 C C . VAL A 1 95 ? -4.885 -5.141 8.585 1.00 87.31 95 VAL A C 1
ATOM 752 O O . VAL A 1 95 ? -4.262 -4.723 7.614 1.00 87.31 95 VAL A O 1
ATOM 755 N N . GLU A 1 96 ? -5.034 -6.445 8.822 1.00 88.00 96 GLU A N 1
ATOM 756 C CA . GLU A 1 96 ? -4.480 -7.489 7.952 1.00 88.00 96 GLU A CA 1
A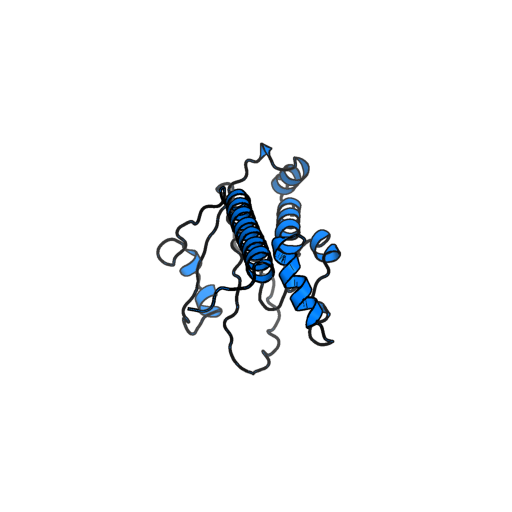TOM 757 C C . GLU A 1 96 ? -4.972 -7.335 6.508 1.00 88.00 96 GLU A C 1
ATOM 759 O O . GLU A 1 96 ? -4.181 -7.336 5.566 1.00 88.00 96 GLU A O 1
ATOM 764 N N . ALA A 1 97 ? -6.280 -7.135 6.317 1.00 89.38 97 ALA A N 1
ATOM 765 C CA . ALA A 1 97 ? -6.869 -6.944 4.996 1.00 89.38 97 ALA A CA 1
ATOM 766 C C . ALA A 1 97 ? -6.357 -5.670 4.304 1.00 89.38 97 ALA A C 1
ATOM 768 O O . ALA A 1 97 ? -6.176 -5.661 3.081 1.00 89.38 97 ALA A O 1
ATOM 769 N N . TYR A 1 98 ? -6.118 -4.603 5.070 1.00 87.88 98 TYR A N 1
ATOM 770 C CA . TYR A 1 98 ? -5.508 -3.375 4.573 1.00 87.88 98 TYR A CA 1
ATOM 771 C C . TYR A 1 98 ? -4.056 -3.605 4.131 1.00 87.88 98 TYR A C 1
ATOM 773 O O . TYR A 1 98 ? -3.722 -3.317 2.979 1.00 87.88 98 TYR A O 1
ATOM 781 N N . SER A 1 99 ? -3.223 -4.197 4.990 1.00 87.94 99 SER A N 1
ATOM 782 C CA . SER A 1 99 ? -1.817 -4.511 4.707 1.00 87.94 99 SER A CA 1
ATOM 783 C C . SER A 1 99 ? -1.673 -5.463 3.516 1.00 87.94 99 SER A C 1
ATOM 785 O O . SER A 1 99 ? -0.926 -5.174 2.579 1.00 87.94 99 SER A O 1
ATOM 787 N N . ALA A 1 100 ? -2.475 -6.529 3.463 1.00 88.88 100 ALA A N 1
ATOM 788 C CA . ALA A 1 100 ? -2.550 -7.434 2.317 1.00 88.88 100 ALA A CA 1
ATOM 789 C C . ALA A 1 100 ? -2.972 -6.699 1.034 1.00 88.88 100 ALA A C 1
ATOM 791 O O . ALA A 1 100 ? -2.519 -7.013 -0.069 1.00 88.88 100 ALA A O 1
ATOM 792 N N . GLY A 1 101 ? -3.845 -5.696 1.153 1.00 86.69 101 GLY A N 1
ATOM 793 C CA . GLY A 1 101 ? -4.218 -4.811 0.057 1.00 86.69 101 GLY A CA 1
ATOM 794 C C . GLY A 1 101 ? -3.049 -3.970 -0.455 1.00 86.69 101 GLY A C 1
ATOM 795 O O . GLY A 1 101 ? -2.854 -3.887 -1.668 1.00 86.69 101 GLY A O 1
ATOM 796 N N . MET A 1 102 ? -2.276 -3.378 0.453 1.00 84.12 102 MET A N 1
ATOM 797 C CA . MET A 1 102 ? -1.152 -2.497 0.138 1.00 84.12 102 MET A CA 1
ATOM 798 C C . MET A 1 102 ? 0.019 -3.269 -0.480 1.00 84.12 102 MET A C 1
ATOM 800 O O . MET A 1 102 ? 0.443 -2.976 -1.599 1.00 84.12 102 MET A O 1
ATOM 804 N N . TRP A 1 103 ? 0.485 -4.307 0.213 1.00 84.94 103 TRP A N 1
ATOM 805 C CA . TRP A 1 103 ? 1.693 -5.048 -0.147 1.00 84.94 103 TRP A CA 1
ATOM 806 C C . TRP A 1 103 ? 1.404 -6.223 -1.078 1.00 84.94 103 TRP A C 1
ATOM 808 O O . TRP A 1 103 ? 2.186 -6.549 -1.965 1.00 84.94 103 TRP A O 1
ATOM 818 N N . GLY A 1 104 ? 0.247 -6.867 -0.937 1.00 85.00 104 GLY A N 1
ATOM 819 C CA . GLY A 1 104 ? -0.121 -8.038 -1.732 1.00 85.00 104 GLY A CA 1
ATOM 820 C C . GLY A 1 104 ? -0.490 -7.719 -3.186 1.00 85.00 104 GLY A C 1
ATOM 821 O O . GLY A 1 104 ? -0.421 -8.602 -4.045 1.00 85.00 104 GLY A O 1
ATOM 822 N N . ARG A 1 105 ? -0.871 -6.475 -3.506 1.00 86.38 105 ARG A N 1
ATOM 823 C CA . ARG A 1 105 ? -1.529 -6.135 -4.784 1.00 86.38 105 ARG A CA 1
ATOM 824 C C . ARG A 1 105 ? -0.665 -5.277 -5.716 1.00 86.38 105 ARG A C 1
ATOM 826 O O . ARG A 1 105 ? 0.559 -5.320 -5.679 1.00 86.38 105 ARG A O 1
ATOM 833 N N . TYR A 1 106 ? -1.323 -4.584 -6.647 1.00 82.38 106 TYR A N 1
ATOM 834 C CA . TYR A 1 106 ? -0.715 -3.987 -7.836 1.00 82.38 106 TYR A CA 1
ATOM 835 C C . TYR A 1 106 ? 0.336 -2.920 -7.535 1.00 82.38 106 TYR A C 1
ATOM 837 O O . TYR A 1 106 ? 1.336 -2.871 -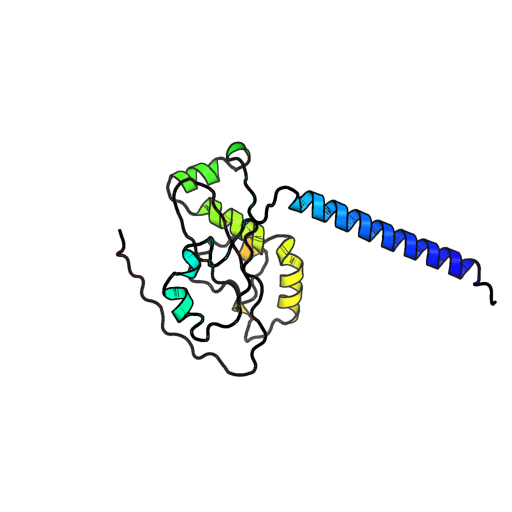8.242 1.00 82.38 106 TYR A O 1
ATOM 845 N N . ALA A 1 107 ? 0.133 -2.108 -6.492 1.00 72.88 107 ALA A N 1
ATOM 846 C CA . ALA A 1 107 ? 1.039 -1.009 -6.155 1.00 72.88 107 ALA A CA 1
ATOM 847 C C . ALA A 1 107 ? 2.460 -1.511 -5.858 1.00 72.88 107 ALA A C 1
ATOM 849 O O . ALA A 1 107 ? 3.430 -0.969 -6.376 1.00 72.88 107 ALA A O 1
ATOM 850 N N . TYR A 1 108 ? 2.569 -2.609 -5.109 1.00 82.62 108 TYR A N 1
ATOM 851 C CA . TYR A 1 108 ? 3.849 -3.195 -4.724 1.00 82.62 108 TYR A CA 1
ATOM 852 C C . TYR A 1 108 ? 4.339 -4.288 -5.693 1.00 82.62 108 TYR A C 1
ATOM 854 O O . TYR A 1 108 ? 5.473 -4.748 -5.604 1.00 82.62 108 TYR A O 1
ATOM 862 N N . ALA A 1 109 ? 3.520 -4.710 -6.664 1.00 84.88 109 ALA A N 1
ATOM 863 C CA . ALA A 1 109 ? 3.862 -5.813 -7.565 1.00 84.88 109 ALA A CA 1
ATOM 864 C C . ALA A 1 109 ? 5.107 -5.540 -8.426 1.00 84.88 109 ALA A C 1
ATOM 866 O O . ALA A 1 109 ? 5.906 -6.450 -8.639 1.00 84.88 109 ALA A O 1
ATOM 867 N N . ILE A 1 110 ? 5.278 -4.305 -8.911 1.00 84.94 110 ILE A N 1
ATOM 868 C CA . ILE A 1 110 ? 6.461 -3.924 -9.698 1.00 84.94 110 ILE A CA 1
ATOM 869 C C . ILE A 1 110 ? 7.704 -3.943 -8.805 1.00 84.94 110 ILE A C 1
ATOM 871 O O . ILE A 1 110 ? 8.702 -4.558 -9.171 1.00 84.94 110 ILE A O 1
ATOM 875 N N . GLN A 1 111 ? 7.619 -3.331 -7.620 1.00 83.88 111 GLN A N 1
ATOM 876 C CA . GLN A 1 111 ? 8.718 -3.299 -6.657 1.00 83.88 111 GLN A CA 1
ATOM 877 C C . GLN A 1 111 ? 9.133 -4.710 -6.222 1.00 83.88 111 GLN A C 1
ATOM 879 O O . GLN A 1 111 ? 10.321 -5.012 -6.258 1.00 83.88 111 GLN A O 1
ATOM 884 N N . ARG A 1 112 ? 8.182 -5.612 -5.934 1.00 85.50 112 ARG A N 1
ATOM 885 C CA . ARG A 1 112 ? 8.497 -7.024 -5.650 1.00 85.50 112 ARG A CA 1
ATOM 886 C C . ARG A 1 112 ? 9.252 -7.691 -6.772 1.00 85.50 112 ARG A C 1
ATOM 888 O O . ARG A 1 112 ? 10.254 -8.327 -6.508 1.00 85.50 112 ARG A O 1
ATOM 895 N N . LYS A 1 113 ? 8.806 -7.534 -8.017 1.00 86.19 113 LYS A N 1
ATOM 896 C CA . LYS A 1 113 ? 9.480 -8.173 -9.150 1.00 86.19 113 LYS A CA 1
ATOM 897 C C . LYS A 1 113 ? 10.922 -7.685 -9.297 1.00 86.19 113 LYS A C 1
ATOM 899 O O . LYS A 1 113 ? 11.807 -8.459 -9.655 1.00 86.19 113 LYS A O 1
ATOM 904 N N . ILE A 1 114 ? 11.158 -6.403 -9.017 1.00 86.69 114 ILE A N 1
ATOM 905 C CA . ILE A 1 114 ? 12.506 -5.835 -8.970 1.00 86.69 114 ILE A CA 1
ATOM 906 C C . ILE A 1 114 ? 13.301 -6.482 -7.827 1.00 86.69 114 ILE A C 1
ATOM 908 O O . ILE A 1 114 ? 14.383 -6.995 -8.080 1.00 86.69 114 ILE A O 1
ATOM 912 N N . MET A 1 115 ? 12.758 -6.536 -6.609 1.00 83.62 115 MET A N 1
ATOM 913 C CA . MET A 1 115 ? 13.419 -7.154 -5.448 1.00 83.62 115 MET A CA 1
ATOM 914 C C . MET A 1 115 ? 13.715 -8.646 -5.656 1.00 83.62 115 MET A C 1
ATOM 916 O O . MET A 1 115 ? 14.823 -9.093 -5.392 1.00 83.62 115 MET A O 1
ATOM 920 N N . GLU A 1 116 ? 12.767 -9.399 -6.212 1.00 84.19 116 GLU A N 1
ATOM 921 C CA . GLU A 1 116 ? 12.931 -10.802 -6.607 1.00 84.19 116 GLU A CA 1
ATOM 922 C C . GLU A 1 116 ? 14.072 -10.985 -7.616 1.00 84.19 116 GLU A C 1
ATOM 924 O O . GLU A 1 116 ? 14.766 -11.997 -7.578 1.00 84.19 116 GLU A O 1
ATOM 929 N N . SER A 1 117 ? 14.303 -10.003 -8.496 1.00 87.38 117 SER A N 1
ATOM 930 C CA . SER A 1 117 ? 15.398 -10.048 -9.476 1.00 87.38 117 SER A CA 1
ATOM 931 C C . SER A 1 117 ? 16.779 -9.831 -8.845 1.00 87.38 117 SER A C 1
ATOM 933 O O . SER A 1 117 ? 17.780 -10.208 -9.447 1.00 87.38 117 SER A O 1
ATOM 935 N N . PHE A 1 118 ? 16.837 -9.246 -7.646 1.00 84.12 118 PHE A N 1
ATOM 936 C CA . PHE A 1 118 ? 18.058 -9.051 -6.854 1.00 84.12 118 PHE A CA 1
ATOM 937 C C . PHE A 1 118 ? 18.134 -10.008 -5.657 1.00 84.12 118 PHE A C 1
ATOM 939 O O . PHE A 1 118 ? 18.886 -9.769 -4.712 1.00 84.12 118 PHE A O 1
ATOM 946 N N . ARG A 1 119 ? 17.332 -11.078 -5.673 1.00 82.31 119 ARG A N 1
ATOM 947 C CA . ARG A 1 119 ? 17.300 -12.048 -4.587 1.00 82.31 119 ARG A CA 1
ATOM 948 C C . ARG A 1 119 ? 18.595 -12.858 -4.553 1.00 82.31 119 ARG A C 1
ATOM 950 O O . ARG A 1 119 ? 18.994 -13.430 -5.566 1.00 82.31 119 ARG A O 1
ATOM 957 N N . ASP A 1 120 ? 19.193 -12.952 -3.376 1.00 84.00 120 ASP A N 1
ATOM 958 C CA . ASP A 1 120 ? 20.351 -13.788 -3.076 1.00 84.00 120 ASP A CA 1
ATOM 959 C C . ASP A 1 120 ? 20.162 -14.502 -1.727 1.00 84.00 120 ASP A C 1
ATOM 961 O O . ASP A 1 120 ? 19.123 -14.366 -1.077 1.00 84.00 120 ASP A O 1
ATOM 965 N N . ASP A 1 121 ? 21.149 -15.293 -1.302 1.00 86.56 121 ASP A N 1
ATOM 966 C CA . ASP A 1 121 ? 21.072 -16.023 -0.032 1.00 86.56 121 ASP A CA 1
ATOM 967 C C . ASP A 1 121 ? 21.037 -15.094 1.196 1.00 86.56 121 ASP A C 1
ATOM 969 O O . ASP A 1 121 ? 20.599 -15.518 2.263 1.00 86.56 121 ASP A O 1
ATOM 973 N N . SER A 1 122 ? 21.471 -13.834 1.065 1.00 80.00 122 SER A N 1
ATOM 974 C CA . SER A 1 122 ? 21.542 -12.869 2.168 1.00 80.00 122 SER A CA 1
ATOM 975 C C . SER A 1 122 ? 20.228 -12.132 2.430 1.00 80.00 122 SER A C 1
ATOM 977 O O . SER A 1 122 ? 19.996 -11.710 3.558 1.00 80.00 122 SER A O 1
ATOM 979 N N . ASN A 1 123 ? 19.364 -12.003 1.419 1.00 73.75 123 ASN A N 1
ATOM 980 C CA . ASN A 1 123 ? 18.068 -11.315 1.505 1.00 73.75 123 ASN A CA 1
ATOM 981 C C . ASN A 1 123 ? 16.875 -12.246 1.223 1.00 73.75 123 ASN A C 1
ATOM 983 O O . ASN A 1 123 ? 15.743 -11.797 1.023 1.00 73.75 123 ASN A O 1
ATOM 987 N N . ARG A 1 124 ? 17.123 -13.561 1.177 1.00 73.88 124 ARG A N 1
ATOM 988 C CA . ARG A 1 124 ? 16.148 -14.565 0.744 1.00 73.88 124 ARG A CA 1
ATOM 989 C C . ARG A 1 124 ? 14.845 -14.518 1.541 1.00 73.88 124 ARG A C 1
ATOM 991 O O . ARG A 1 124 ? 13.791 -14.735 0.936 1.00 73.88 124 ARG A O 1
ATOM 998 N N . ASP A 1 125 ? 14.944 -14.278 2.844 1.00 74.88 125 ASP A N 1
ATOM 999 C CA . ASP A 1 125 ? 13.821 -14.271 3.787 1.00 74.88 125 ASP A CA 1
ATOM 1000 C C . ASP A 1 125 ? 13.148 -12.888 3.887 1.00 74.88 125 ASP A C 1
ATOM 1002 O O . ASP A 1 125 ? 12.010 -12.781 4.340 1.00 74.88 125 ASP A O 1
ATOM 1006 N N . ASP A 1 126 ? 13.802 -11.841 3.373 1.00 72.69 126 ASP A N 1
ATOM 1007 C CA . ASP A 1 126 ? 13.269 -10.473 3.334 1.00 72.69 126 ASP A CA 1
ATOM 1008 C C . ASP A 1 126 ? 12.358 -10.234 2.117 1.00 72.69 126 ASP A C 1
ATOM 1010 O O . ASP A 1 126 ? 11.576 -9.282 2.083 1.00 72.69 126 ASP A O 1
ATOM 1014 N N . VAL A 1 127 ? 12.450 -11.086 1.088 1.00 79.06 127 VAL A N 1
ATOM 1015 C CA . VAL A 1 127 ? 11.651 -10.976 -0.142 1.00 79.06 127 VAL A CA 1
ATOM 1016 C C . VAL A 1 127 ? 10.439 -11.898 -0.067 1.00 79.06 127 VAL A C 1
ATOM 1018 O O . VAL A 1 127 ? 10.518 -13.096 -0.341 1.00 79.06 127 VAL A O 1
ATOM 1021 N N . TRP A 1 128 ? 9.292 -11.317 0.276 1.00 81.62 128 TRP A N 1
ATOM 1022 C CA . TRP A 1 128 ? 8.046 -12.058 0.448 1.00 81.62 128 TRP A CA 1
ATOM 1023 C C . TRP A 1 128 ? 7.340 -12.331 -0.876 1.00 81.62 128 TRP A C 1
ATOM 1025 O O . TRP A 1 128 ? 7.164 -11.427 -1.704 1.00 81.62 128 TRP A O 1
ATOM 1035 N N . ALA A 1 129 ? 6.833 -13.556 -1.036 1.00 84.69 129 ALA A N 1
ATOM 1036 C CA . ALA A 1 129 ? 5.968 -13.870 -2.159 1.00 84.69 129 ALA A CA 1
ATOM 1037 C C . ALA A 1 129 ? 4.607 -13.177 -2.005 1.00 84.69 129 ALA A C 1
ATOM 1039 O O . ALA A 1 129 ? 4.155 -12.795 -0.919 1.00 84.69 129 ALA A O 1
ATOM 1040 N N . LYS A 1 130 ? 3.906 -13.022 -3.129 1.00 87.75 130 LYS A N 1
ATOM 1041 C CA . LYS A 1 130 ? 2.575 -12.413 -3.148 1.00 87.75 130 LYS A CA 1
ATOM 1042 C C . LYS A 1 130 ? 1.591 -13.162 -2.255 1.00 87.75 130 LYS A C 1
ATOM 1044 O O . LYS A 1 130 ? 0.788 -12.534 -1.569 1.00 87.75 130 LYS A O 1
ATOM 1049 N N . GLU A 1 131 ? 1.622 -14.483 -2.309 1.00 89.44 131 GLU A N 1
ATOM 1050 C CA . GLU A 1 131 ? 0.725 -15.360 -1.570 1.00 89.44 131 GLU A CA 1
ATOM 1051 C C . GLU A 1 131 ? 0.946 -15.228 -0.062 1.00 89.44 131 GLU A C 1
ATOM 1053 O O . GLU A 1 131 ? -0.037 -15.213 0.679 1.00 89.44 131 GLU A O 1
ATOM 1058 N N . ASP A 1 132 ? 2.195 -15.040 0.364 1.00 87.19 132 ASP A N 1
ATOM 1059 C CA . ASP A 1 132 ? 2.562 -14.847 1.768 1.00 87.19 132 ASP A CA 1
ATOM 1060 C C . ASP A 1 132 ? 2.037 -13.504 2.281 1.00 87.19 132 ASP A C 1
ATOM 1062 O O . ASP A 1 132 ? 1.363 -13.445 3.306 1.00 87.19 132 ASP A O 1
ATOM 1066 N N . LEU A 1 133 ? 2.205 -12.430 1.501 1.00 87.69 133 LEU A N 1
ATOM 1067 C CA . LEU A 1 133 ? 1.646 -11.112 1.828 1.00 87.69 133 LEU A CA 1
ATOM 1068 C C . LEU A 1 133 ? 0.111 -11.127 1.897 1.00 87.69 133 LEU A C 1
ATOM 1070 O O . LEU A 1 133 ? -0.488 -10.402 2.678 1.00 87.69 133 LEU A O 1
ATOM 1074 N N . LEU A 1 134 ? -0.560 -11.953 1.095 1.00 88.19 134 LEU A N 1
ATOM 1075 C CA . LEU A 1 134 ? -2.023 -12.037 1.130 1.00 88.19 134 LEU A CA 1
ATOM 1076 C C . LEU A 1 134 ? -2.569 -12.871 2.297 1.00 88.19 134 LEU A C 1
ATOM 1078 O O . LEU A 1 134 ? -3.753 -12.734 2.608 1.00 88.19 134 LEU A O 1
ATOM 1082 N N . ARG A 1 135 ? -1.756 -13.747 2.898 1.00 88.62 135 ARG A N 1
ATOM 1083 C CA . ARG A 1 135 ? -2.168 -14.656 3.983 1.00 88.62 135 ARG A CA 1
ATOM 1084 C C . ARG A 1 135 ? -1.595 -14.290 5.350 1.00 88.62 135 ARG A C 1
ATOM 1086 O O . ARG A 1 135 ? -2.066 -14.836 6.342 1.00 88.62 135 ARG A O 1
ATOM 1093 N N . SER A 1 136 ? -0.589 -13.423 5.393 1.00 85.12 136 SER A N 1
ATOM 1094 C CA . SER A 1 136 ? 0.076 -13.023 6.627 1.00 85.12 136 SER A CA 1
ATOM 1095 C C . SER A 1 136 ? -0.875 -12.329 7.597 1.00 85.12 136 SER A C 1
ATOM 1097 O O . SER A 1 136 ? -1.731 -11.537 7.197 1.00 85.12 136 SER A O 1
ATOM 1099 N N . THR A 1 137 ? -0.681 -12.614 8.881 1.00 84.62 137 THR A N 1
ATOM 1100 C CA . THR A 1 137 ? -1.332 -11.926 10.000 1.00 84.62 137 THR A CA 1
ATOM 1101 C C . THR A 1 137 ? -0.658 -10.598 10.336 1.00 84.62 137 THR A C 1
ATOM 1103 O O . THR A 1 137 ? -1.207 -9.833 11.120 1.00 84.62 137 THR A O 1
ATOM 1106 N N . TYR A 1 138 ? 0.491 -10.290 9.714 1.00 74.94 138 TYR A N 1
ATOM 1107 C CA . TYR A 1 138 ? 1.252 -9.061 9.953 1.00 74.94 138 TYR A CA 1
ATOM 1108 C C . TYR A 1 138 ? 1.491 -8.805 11.447 1.00 74.94 138 TYR A C 1
ATOM 1110 O O . TYR A 1 138 ? 1.339 -7.678 11.921 1.00 74.94 138 TYR A O 1
ATOM 1118 N N . GLU A 1 139 ? 1.836 -9.862 12.189 1.00 68.94 139 GLU A N 1
ATOM 1119 C CA . GLU A 1 139 ? 2.270 -9.730 13.579 1.00 68.94 139 GLU A CA 1
ATOM 1120 C C . GLU A 1 139 ? 3.440 -8.729 13.668 1.00 68.94 139 GLU A C 1
ATOM 1122 O O . GLU A 1 139 ? 4.140 -8.539 12.678 1.00 68.94 139 GLU A O 1
ATOM 1127 N N . PRO A 1 140 ? 3.656 -8.037 14.796 1.00 53.78 140 PRO A N 1
ATOM 1128 C CA . PRO A 1 140 ? 4.658 -6.966 14.891 1.00 53.78 140 PRO A CA 1
ATOM 1129 C C . PRO A 1 140 ? 6.113 -7.393 14.617 1.00 53.78 140 PRO A C 1
ATOM 1131 O O . PRO A 1 140 ? 6.971 -6.536 14.402 1.00 53.78 140 PRO A O 1
ATOM 1134 N N . ASP A 1 141 ? 6.389 -8.697 14.620 1.00 40.03 141 ASP A N 1
ATOM 1135 C CA . ASP A 1 141 ? 7.741 -9.252 14.676 1.00 40.03 141 ASP A CA 1
ATOM 1136 C C . ASP A 1 141 ? 8.435 -9.584 13.338 1.00 40.03 141 ASP A C 1
ATOM 1138 O O . ASP A 1 141 ? 9.668 -9.643 13.339 1.00 40.03 141 ASP A O 1
ATOM 1142 N N . PRO A 1 142 ? 7.777 -9.768 12.173 1.00 46.84 142 PRO A N 1
ATOM 1143 C CA . PRO A 1 142 ? 8.508 -9.955 10.930 1.00 46.84 142 PRO A CA 1
ATOM 1144 C C . PRO A 1 142 ? 8.939 -8.606 10.328 1.00 46.84 142 PRO A C 1
ATOM 1146 O O . PRO A 1 142 ? 8.090 -7.741 10.077 1.00 46.84 142 PRO A O 1
ATOM 1149 N N . PRO A 1 143 ? 10.231 -8.416 10.000 1.00 48.19 143 PRO A N 1
ATOM 1150 C CA . PRO A 1 143 ? 10.646 -7.314 9.146 1.00 48.19 143 PRO A CA 1
ATOM 1151 C C . PRO A 1 143 ? 9.988 -7.491 7.771 1.00 48.19 143 PRO A C 1
ATOM 1153 O O . PRO A 1 143 ? 10.276 -8.435 7.041 1.00 48.19 143 PRO A O 1
ATOM 1156 N N . LEU A 1 144 ? 9.071 -6.587 7.417 1.00 46.59 144 LEU A N 1
ATOM 1157 C CA . LEU A 1 144 ? 8.344 -6.646 6.143 1.00 46.59 144 LEU A CA 1
ATOM 1158 C C . LEU A 1 144 ? 9.261 -6.393 4.930 1.00 46.59 144 LEU A C 1
ATOM 1160 O O . LEU A 1 144 ? 8.899 -6.694 3.797 1.00 46.59 144 LEU A O 1
ATOM 1164 N N . SER A 1 145 ? 10.396 -5.735 5.178 1.00 37.16 145 SER A N 1
ATOM 1165 C CA . SER A 1 145 ? 11.551 -5.485 4.305 1.00 37.16 145 SER A CA 1
ATOM 1166 C C . SER A 1 145 ? 12.523 -4.559 5.062 1.00 37.16 145 SER A C 1
ATOM 1168 O O . SER A 1 145 ? 12.146 -3.978 6.083 1.00 37.16 145 SER A O 1
ATOM 1170 N N . ASN A 1 146 ? 13.751 -4.371 4.559 1.00 35.06 146 ASN A N 1
ATOM 1171 C CA . ASN A 1 146 ? 14.803 -3.532 5.172 1.00 35.06 146 ASN A CA 1
ATOM 1172 C C . ASN A 1 146 ? 14.393 -2.086 5.545 1.00 35.06 146 ASN A C 1
ATOM 1174 O O . ASN A 1 146 ? 15.088 -1.458 6.348 1.00 35.06 146 ASN A O 1
ATOM 1178 N N . ASP A 1 147 ? 13.266 -1.588 5.023 1.00 42.81 147 ASP A N 1
ATOM 1179 C CA . ASP A 1 147 ? 12.862 -0.180 5.103 1.00 42.81 147 ASP A CA 1
ATOM 1180 C C . ASP A 1 147 ? 11.468 0.064 5.716 1.00 42.81 147 ASP A C 1
ATOM 1182 O O . ASP A 1 147 ? 11.046 1.214 5.810 1.00 42.81 147 ASP A O 1
ATOM 1186 N N . ALA A 1 148 ? 10.735 -0.969 6.156 1.00 36.88 148 ALA A N 1
ATOM 1187 C CA . ALA A 1 148 ? 9.358 -0.800 6.639 1.00 36.88 148 ALA A CA 1
ATOM 1188 C C . ALA A 1 148 ? 9.155 -1.347 8.062 1.00 36.88 148 ALA A C 1
ATOM 1190 O O . ALA A 1 148 ? 9.097 -2.557 8.276 1.00 36.88 148 ALA A O 1
ATOM 1191 N N . ARG A 1 149 ? 8.983 -0.442 9.036 1.00 36.72 149 ARG A N 1
ATOM 1192 C CA . ARG A 1 149 ? 8.429 -0.751 10.367 1.00 36.72 149 ARG A CA 1
ATOM 1193 C C . ARG A 1 149 ? 6.978 -0.276 10.419 1.00 36.72 149 ARG A C 1
ATOM 1195 O O . ARG A 1 149 ? 6.714 0.907 10.223 1.00 36.72 149 ARG A O 1
ATOM 1202 N N . LEU A 1 150 ? 6.044 -1.190 10.670 1.00 38.53 150 LEU A N 1
ATOM 1203 C CA . LEU A 1 150 ? 4.630 -0.870 10.879 1.00 38.53 150 LEU A CA 1
ATOM 1204 C C . LEU A 1 150 ? 4.426 -0.457 12.343 1.00 38.53 150 LEU A C 1
ATOM 1206 O O . LEU A 1 150 ? 4.583 -1.278 13.241 1.00 38.53 150 LEU A O 1
ATOM 1210 N N . LEU A 1 151 ? 4.072 0.805 12.592 1.00 33.56 151 LEU A N 1
ATOM 1211 C CA . LEU A 1 151 ? 3.580 1.250 13.898 1.00 33.56 151 LEU A CA 1
ATOM 1212 C C . LEU A 1 151 ? 2.051 1.239 13.868 1.00 33.56 151 LEU A C 1
ATOM 1214 O O . LEU A 1 151 ? 1.429 2.041 13.172 1.00 33.56 151 LEU A O 1
ATOM 1218 N N . LEU A 1 152 ? 1.442 0.309 14.605 1.00 29.44 152 LEU A N 1
ATOM 1219 C CA . LEU A 1 152 ? -0.007 0.221 14.737 1.00 29.44 152 LEU A CA 1
ATOM 1220 C C . LEU A 1 152 ? -0.466 1.030 15.957 1.00 29.44 152 LEU A C 1
ATOM 1222 O O . LEU A 1 152 ? -0.468 0.532 17.077 1.00 29.44 152 LEU A O 1
ATOM 1226 N N . ALA A 1 153 ? -0.873 2.282 15.749 1.00 26.34 153 ALA A N 1
ATOM 1227 C CA . ALA A 1 153 ? -1.573 3.049 16.775 1.00 26.34 153 ALA A CA 1
ATOM 1228 C C . ALA A 1 153 ? -3.086 2.819 16.636 1.00 26.34 153 ALA A C 1
ATOM 1230 O O . ALA A 1 153 ? -3.758 3.441 15.813 1.00 26.34 153 ALA A O 1
ATOM 1231 N N . ALA A 1 154 ? -3.640 1.908 17.438 1.00 24.64 154 ALA A N 1
ATOM 1232 C CA . ALA A 1 154 ? -5.084 1.778 17.596 1.00 24.64 154 ALA A CA 1
ATOM 1233 C C . ALA A 1 154 ? -5.602 2.901 18.512 1.00 24.64 154 ALA A C 1
ATOM 1235 O O . ALA A 1 154 ? -5.732 2.722 19.720 1.00 24.64 154 ALA A O 1
ATOM 1236 N N . ALA A 1 155 ? -5.898 4.072 17.946 1.00 23.42 155 ALA A N 1
ATOM 1237 C CA . ALA A 1 155 ? -6.611 5.135 18.652 1.00 23.42 155 ALA A CA 1
ATOM 1238 C C . ALA A 1 155 ? -8.086 5.205 18.203 1.00 23.42 155 ALA A C 1
ATOM 1240 O O . ALA A 1 155 ? -8.415 5.062 17.028 1.00 23.42 155 ALA A O 1
ATOM 1241 N N . LYS A 1 156 ? -8.970 5.395 19.191 1.00 21.94 156 LYS A N 1
ATOM 1242 C CA . LYS A 1 156 ? -10.449 5.486 19.155 1.00 21.94 156 LYS A CA 1
ATOM 1243 C C . LYS A 1 156 ? -11.028 6.473 18.100 1.00 21.94 156 LYS A C 1
ATOM 1245 O O . LYS A 1 156 ? -10.283 7.218 17.475 1.00 21.94 156 LYS A O 1
ATOM 1250 N N . PRO A 1 157 ? -12.362 6.490 17.861 1.00 31.55 157 PRO A N 1
ATOM 1251 C CA . PRO A 1 157 ? -12.978 6.620 16.542 1.00 31.55 157 PRO A CA 1
ATOM 1252 C C . PRO A 1 157 ? -12.964 8.057 16.012 1.00 31.55 157 PRO A C 1
ATOM 1254 O O . PRO A 1 157 ? -13.985 8.731 16.010 1.00 31.55 157 PRO A O 1
ATOM 1257 N N . THR A 1 158 ? -11.827 8.538 15.527 1.00 27.84 158 THR A N 1
ATOM 1258 C CA . THR A 1 158 ? -11.787 9.716 14.655 1.00 27.84 158 THR A CA 1
ATOM 1259 C C . THR A 1 158 ? -10.672 9.516 13.639 1.00 27.84 158 THR A C 1
ATOM 1261 O O . THR A 1 158 ? -9.531 9.837 13.913 1.00 27.84 158 THR A O 1
ATOM 1264 N N . GLY A 1 159 ? -11.013 8.938 12.482 1.00 27.03 159 GLY A N 1
ATOM 1265 C CA . GLY A 1 159 ? -10.144 8.869 11.300 1.00 27.03 159 GLY A CA 1
ATOM 1266 C C . GLY A 1 159 ? -8.845 8.074 11.478 1.00 27.03 159 GLY A C 1
ATOM 1267 O O . GLY A 1 159 ? -7.849 8.595 11.954 1.00 27.03 15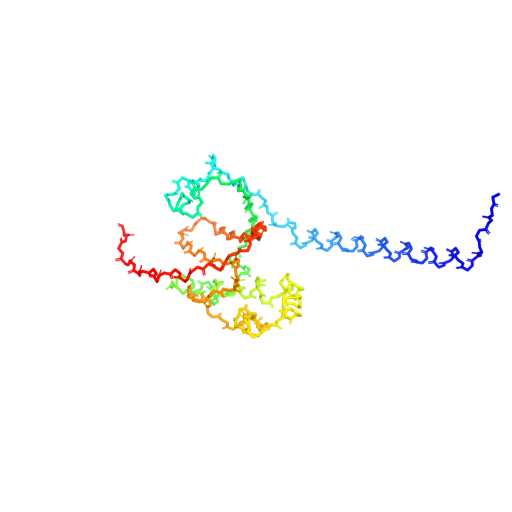9 GLY A O 1
ATOM 1268 N N . ALA A 1 160 ? -8.816 6.830 11.001 1.00 30.23 160 ALA A N 1
ATOM 1269 C CA . ALA A 1 160 ? -7.557 6.103 10.861 1.00 30.23 160 ALA A CA 1
ATOM 1270 C C . ALA A 1 160 ? -6.737 6.699 9.699 1.00 30.23 160 ALA A C 1
ATOM 1272 O O . ALA A 1 160 ? -7.109 6.544 8.533 1.00 30.23 160 ALA A O 1
ATOM 1273 N N . GLY A 1 161 ? -5.645 7.392 10.023 1.00 29.03 161 GLY A N 1
ATOM 1274 C CA . GLY A 1 161 ? -4.553 7.698 9.101 1.00 29.03 161 GLY A CA 1
ATOM 1275 C C . GLY A 1 161 ? -3.466 6.635 9.251 1.00 29.03 161 GLY A C 1
ATOM 1276 O O . GLY A 1 161 ? -2.962 6.421 10.347 1.00 29.03 161 GLY A O 1
ATOM 1277 N N . LEU A 1 162 ? -3.136 5.932 8.167 1.00 35.78 162 LEU A N 1
ATOM 1278 C CA . LEU A 1 162 ? -2.019 4.985 8.106 1.00 35.78 162 LEU A CA 1
ATOM 1279 C C . LEU A 1 162 ? -0.985 5.560 7.139 1.00 35.78 162 LEU A C 1
ATOM 1281 O O . LEU A 1 162 ? -1.168 5.480 5.925 1.00 35.78 162 LEU A O 1
ATOM 1285 N N . GLY A 1 163 ? 0.067 6.167 7.687 1.00 33.25 163 GLY A N 1
ATOM 1286 C CA . GLY A 1 163 ? 1.241 6.597 6.932 1.00 33.25 163 GLY A CA 1
ATOM 1287 C C . GLY A 1 163 ? 2.197 5.424 6.720 1.00 33.25 163 GLY A C 1
ATOM 1288 O O . GLY A 1 163 ? 2.452 4.651 7.641 1.00 33.25 163 GLY A O 1
ATOM 1289 N N . GLY A 1 164 ? 2.710 5.271 5.504 1.00 32.16 164 GLY A N 1
ATOM 1290 C CA . GLY A 1 164 ? 3.839 4.396 5.203 1.00 32.16 164 GLY A CA 1
ATOM 1291 C C . GLY A 1 164 ? 4.916 5.249 4.556 1.00 32.16 164 GLY A C 1
ATOM 1292 O O . GLY A 1 164 ? 4.639 5.864 3.534 1.00 32.16 164 GLY A O 1
ATOM 1293 N N . GLN A 1 165 ? 6.104 5.312 5.155 1.00 31.55 165 GLN A N 1
ATOM 1294 C CA . GLN A 1 165 ? 7.223 6.092 4.630 1.00 31.55 165 GLN A CA 1
ATOM 1295 C C . GLN A 1 165 ? 7.978 5.248 3.589 1.00 31.55 165 GLN A C 1
ATOM 1297 O O . GLN A 1 165 ? 8.493 4.185 3.943 1.00 31.55 165 GLN A O 1
ATOM 1302 N N . PRO A 1 166 ? 8.058 5.658 2.311 1.00 29.39 166 PRO A N 1
ATOM 1303 C CA . PRO A 1 166 ? 8.911 5.000 1.339 1.00 29.39 166 PRO A CA 1
ATOM 1304 C C . PRO A 1 166 ? 10.236 5.764 1.216 1.00 29.39 166 PRO A C 1
ATOM 1306 O O . PRO A 1 166 ? 10.268 6.882 0.710 1.00 29.39 166 PRO A O 1
ATOM 1309 N N . GLY A 1 167 ? 11.342 5.130 1.610 1.00 30.09 167 GLY A N 1
ATOM 1310 C CA . GLY A 1 167 ? 12.683 5.523 1.170 1.00 30.09 167 GLY A CA 1
ATOM 1311 C C . GLY A 1 167 ? 13.678 5.784 2.295 1.00 30.09 167 GLY A C 1
ATOM 1312 O O . GLY A 1 167 ? 13.714 6.867 2.874 1.00 30.09 167 GLY A O 1
ATOM 1313 N N . GLY A 1 168 ? 14.568 4.818 2.529 1.00 32.09 168 GLY A N 1
ATOM 1314 C CA . GLY A 1 168 ? 15.857 5.087 3.157 1.00 32.09 168 GLY A CA 1
ATOM 1315 C C . GLY A 1 168 ? 16.768 5.835 2.178 1.00 32.09 168 GLY A C 1
ATOM 1316 O O . GLY A 1 168 ? 16.999 5.382 1.057 1.00 32.09 168 GLY A O 1
ATOM 1317 N N . ALA A 1 169 ? 17.283 6.996 2.584 1.00 27.16 169 ALA A N 1
ATOM 1318 C CA . ALA A 1 169 ? 18.333 7.698 1.850 1.00 27.16 169 ALA A CA 1
ATOM 1319 C C . ALA A 1 169 ? 19.624 6.847 1.799 1.00 27.16 169 ALA A C 1
ATOM 1321 O O . ALA A 1 169 ? 19.917 6.113 2.751 1.00 27.16 169 ALA A O 1
ATOM 1322 N N . PRO A 1 170 ? 20.430 6.939 0.724 1.00 30.83 170 PRO A N 1
ATOM 1323 C CA . PRO A 1 170 ? 21.611 6.105 0.566 1.00 30.83 170 PRO A CA 1
ATOM 1324 C C . PRO A 1 170 ? 22.692 6.569 1.546 1.00 30.83 170 PRO A C 1
ATOM 1326 O O . PRO A 1 170 ? 23.232 7.667 1.424 1.00 30.83 170 PRO A O 1
ATOM 1329 N N . SER A 1 171 ? 23.030 5.726 2.516 1.00 34.09 171 SER A N 1
ATOM 1330 C CA . SER A 1 171 ? 24.209 5.907 3.363 1.00 34.09 171 SER A CA 1
ATOM 1331 C C . SER A 1 171 ? 25.134 4.705 3.175 1.00 34.09 171 SER A C 1
ATOM 1333 O O . SER A 1 171 ? 24.695 3.559 3.166 1.00 34.09 171 SER A O 1
ATOM 1335 N N . GLY A 1 172 ? 26.406 5.006 2.896 1.00 30.80 172 GLY A N 1
ATOM 1336 C CA . GLY A 1 172 ? 27.453 4.059 2.510 1.00 30.80 172 GLY A CA 1
ATOM 1337 C C . GLY A 1 172 ? 27.849 3.033 3.587 1.00 30.80 172 GLY A C 1
ATOM 1338 O O . GLY A 1 172 ? 27.174 2.875 4.601 1.00 30.80 172 GLY A O 1
ATOM 1339 N N . PRO A 1 173 ? 28.940 2.283 3.347 1.00 35.12 173 PRO A N 1
ATOM 1340 C CA . PRO A 1 173 ? 29.016 0.873 3.694 1.00 35.12 173 PRO A CA 1
ATOM 1341 C C . PRO A 1 173 ? 29.428 0.652 5.149 1.00 35.12 173 PRO A C 1
ATOM 1343 O O . PRO A 1 173 ? 30.519 1.023 5.575 1.00 35.12 173 PRO A O 1
ATOM 1346 N N . GLY A 1 174 ? 28.574 -0.032 5.901 1.00 29.62 174 GLY A N 1
ATOM 1347 C CA . GLY A 1 174 ? 28.914 -0.588 7.203 1.00 29.62 174 GLY A CA 1
ATOM 1348 C C . GLY A 1 174 ? 27.809 -1.531 7.680 1.00 29.62 174 GLY A C 1
ATOM 1349 O O . GLY A 1 174 ? 26.639 -1.150 7.632 1.00 29.62 174 GLY A O 1
ATOM 1350 N N . PRO A 1 175 ? 28.128 -2.760 8.123 1.00 31.56 175 PRO A N 1
ATOM 1351 C CA . PRO A 1 175 ? 27.113 -3.687 8.603 1.00 31.56 175 PRO A CA 1
ATOM 1352 C C . PRO A 1 175 ? 26.529 -3.152 9.917 1.00 31.56 175 PRO A C 1
ATOM 1354 O O . PRO A 1 175 ? 27.246 -2.984 10.909 1.00 31.56 175 PRO A O 1
ATOM 1357 N N . ARG A 1 176 ? 25.218 -2.871 9.935 1.00 35.94 176 ARG A N 1
ATOM 1358 C CA . ARG A 1 176 ? 24.490 -2.596 11.180 1.00 35.94 176 ARG A CA 1
ATOM 1359 C C . ARG A 1 176 ? 24.633 -3.822 12.085 1.00 35.94 176 ARG A C 1
ATOM 1361 O O . ARG A 1 176 ? 24.238 -4.923 11.713 1.00 35.94 176 ARG A O 1
ATOM 1368 N N . LYS A 1 177 ? 25.223 -3.638 13.270 1.00 27.53 177 LYS A N 1
ATOM 1369 C CA . LYS A 1 177 ? 25.258 -4.675 14.312 1.00 27.53 177 LYS A CA 1
ATOM 1370 C C . LYS A 1 177 ? 23.818 -5.048 14.704 1.00 27.53 177 LYS A C 1
ATOM 1372 O O . LYS A 1 177 ? 22.982 -4.145 14.773 1.00 27.53 177 LYS A O 1
ATOM 1377 N N . PRO A 1 178 ? 23.528 -6.328 14.997 1.00 29.05 178 PRO A N 1
ATOM 1378 C CA . PRO A 1 178 ? 22.197 -6.752 15.414 1.00 29.05 178 PRO A CA 1
ATOM 1379 C C . PRO A 1 178 ? 21.824 -6.051 16.727 1.00 29.05 178 PRO A C 1
ATOM 1381 O O . PRO A 1 178 ? 22.492 -6.209 17.753 1.00 29.05 178 PRO A O 1
ATOM 1384 N N . GLY A 1 179 ? 20.790 -5.212 16.667 1.00 29.50 179 GLY A N 1
ATOM 1385 C CA . GLY A 1 179 ? 20.222 -4.545 17.832 1.00 29.50 179 GLY A CA 1
ATOM 1386 C C . GLY A 1 179 ? 19.553 -5.571 18.742 1.00 29.50 179 GLY A C 1
ATOM 1387 O O . GLY A 1 179 ? 18.778 -6.402 18.280 1.00 29.50 179 GLY A O 1
ATOM 1388 N N . ARG A 1 180 ? 19.898 -5.515 20.031 1.00 26.44 180 ARG A N 1
ATOM 1389 C CA . ARG A 1 180 ? 19.293 -6.301 21.113 1.00 26.44 180 ARG A CA 1
ATOM 1390 C C . ARG A 1 180 ? 17.769 -6.138 21.103 1.00 26.44 180 ARG A C 1
ATOM 1392 O O . ARG A 1 180 ? 17.284 -5.025 20.912 1.00 26.44 180 ARG A O 1
ATOM 1399 N N . GLY A 1 181 ? 17.064 -7.251 21.318 1.00 27.05 181 GLY A N 1
ATOM 1400 C CA . GLY A 1 181 ? 15.605 -7.325 21.384 1.00 27.05 181 GLY A CA 1
ATOM 1401 C C . GLY A 1 181 ? 15.005 -6.266 22.306 1.00 27.05 181 GLY A C 1
ATOM 1402 O O . GLY A 1 181 ? 15.537 -5.994 23.382 1.00 27.05 181 GLY A O 1
ATOM 1403 N N . ILE A 1 182 ? 13.915 -5.656 21.847 1.00 29.38 182 ILE A N 1
ATOM 1404 C CA . ILE A 1 182 ? 13.116 -4.731 22.644 1.00 29.38 182 ILE A CA 1
ATOM 1405 C C . ILE A 1 182 ? 12.199 -5.594 23.512 1.00 29.38 182 ILE A C 1
ATOM 1407 O O . ILE A 1 182 ? 11.450 -6.419 22.994 1.00 29.38 182 ILE A O 1
ATOM 1411 N N . GLN A 1 183 ? 12.325 -5.440 24.830 1.00 25.39 183 GLN A N 1
ATOM 1412 C CA . GLN A 1 183 ? 11.405 -6.009 25.808 1.00 25.39 183 GLN A CA 1
ATOM 1413 C C . GLN A 1 183 ? 10.010 -5.417 25.589 1.00 25.39 183 GLN A C 1
ATOM 1415 O O . GLN A 1 183 ? 9.851 -4.207 25.460 1.00 25.39 183 GLN A O 1
ATOM 1420 N N . THR A 1 184 ? 9.012 -6.292 25.543 1.00 30.97 184 THR A N 1
ATOM 1421 C CA . THR A 1 184 ? 7.598 -5.963 25.716 1.00 30.97 184 THR A CA 1
ATOM 1422 C C . THR A 1 184 ? 7.400 -5.310 27.084 1.00 30.97 184 THR A C 1
ATOM 1424 O O . THR A 1 184 ? 7.648 -5.959 28.100 1.00 30.97 184 THR A O 1
ATOM 1427 N N . GLU A 1 185 ? 6.960 -4.054 27.113 1.00 32.22 185 GLU A N 1
ATOM 1428 C CA . GLU A 1 185 ? 6.435 -3.411 28.321 1.00 32.22 185 GLU A CA 1
ATOM 1429 C C . GLU A 1 185 ? 4.929 -3.198 28.145 1.00 32.22 185 GLU A C 1
ATOM 1431 O O . GLU A 1 185 ? 4.463 -2.234 27.536 1.00 32.22 185 GLU A O 1
ATOM 1436 N N . ASP A 1 186 ? 4.184 -4.170 28.672 1.00 30.45 186 ASP A N 1
ATOM 1437 C CA . ASP A 1 186 ? 2.866 -3.960 29.256 1.00 30.45 186 ASP A CA 1
ATOM 1438 C C . ASP A 1 186 ? 3.044 -3.005 30.446 1.00 30.45 186 ASP A C 1
ATOM 1440 O O . ASP A 1 186 ? 3.528 -3.448 31.479 1.00 30.45 186 ASP A O 1
ATOM 1444 N N . ASP A 1 187 ? 2.757 -1.710 30.285 1.00 30.73 187 ASP A N 1
ATOM 1445 C CA . ASP A 1 187 ? 2.343 -0.794 31.370 1.00 30.73 187 ASP A CA 1
ATOM 1446 C C . ASP A 1 187 ? 2.330 0.661 30.877 1.00 30.73 187 ASP A C 1
ATOM 1448 O O . ASP A 1 187 ? 3.263 1.393 31.160 1.00 30.73 187 ASP A O 1
ATOM 1452 N N . TYR A 1 188 ? 1.273 1.111 30.185 1.00 28.69 188 TYR A N 1
ATOM 1453 C CA . TYR A 1 188 ? 0.874 2.535 30.166 1.00 28.69 188 TYR A CA 1
ATOM 1454 C C . TYR A 1 188 ? -0.629 2.665 29.854 1.00 28.69 188 TYR A C 1
ATOM 1456 O O . TYR A 1 188 ? -1.036 2.893 28.711 1.00 28.69 188 TYR A O 1
ATOM 1464 N N . LEU A 1 189 ? -1.449 2.495 30.899 1.00 31.12 189 LEU A N 1
ATOM 1465 C CA . LEU A 1 189 ? -2.729 3.202 31.044 1.00 31.12 189 LEU A CA 1
ATOM 1466 C C . LEU A 1 189 ? -2.480 4.588 31.649 1.00 31.12 189 LEU A C 1
ATOM 1468 O O . LEU A 1 189 ? -1.572 4.696 32.503 1.00 31.12 189 LEU A O 1
#

Foldseek 3Di:
DDDDDPVVVVVVVVVVVVVVVCVVCVVVVVCVVQVQKDKDDDDPVPDCVVVDVVVCVVCVVCPDDDDIFIAGDDDPVPDDVVLVVQVVVVHQVVVLQVQLVCCLDDNNPVVLVVVVVVDDPVCPQLRDDSVCSNPDSPDQPDPVHPQWHFDDDPDDPDGDTGDTDDDDDDDDDDDDDDDDDDDDDDDDD

Secondary structure (DSSP, 8-state):
-PPPPHHHHHHHHHHHHHHHHHHHHHHHHHHHHHTT-EEE--STTT-GGGG-HHHHHH-TT-------EEE----GGGS-HHHHHHHHTT-SHHHHHHHHHHHHSHHHHHHHHHHHHT--TTTTTTS--HHHHHH----SSS-SSTT---------SS--------------S-PPP-PPPPPP-----